Protein AF-A0A9C9FZ61-F1 (afdb_monomer)

Mean predicted aligned error: 8.4 Å

Sequence (255 aa):
MTNNTAVRQPLNLPLITAILVSSGLLWRVWLISGAKQSLLLIIALLLGLTLYSAAFSFAGAYRAILVKRQTQGVQAQLLMLAIASILFAPLLAKGELFGLTLYGATAPVALMLVVGAFLFGIGMQLGDGCASGTLYTVGGGNRRMLVTLSGFMAGSVIGTLHLPFWWRQPSWGTITLTQLTGSWQSALALQLLFLLLLSALLYRISRHSDEAPDTSNFRLLGGPWPLWFGALMLALLNLATLLTAGHPWTIAWGY

Solvent-accessible surface area (backbone atoms only — not comparable to full-atom values): 14232 Å² total; per-residue (Å²): 141,82,81,85,76,76,79,72,73,73,79,55,64,70,57,54,52,50,51,53,52,51,50,52,48,42,55,52,37,37,76,77,63,33,68,69,54,28,51,51,50,52,48,49,50,53,49,45,50,40,38,48,36,25,63,61,37,65,43,59,19,57,50,32,33,76,77,66,30,34,40,67,51,46,48,24,49,48,48,20,50,46,54,35,47,67,62,42,51,66,52,50,72,60,38,55,56,97,91,38,60,43,47,77,93,76,58,58,51,29,56,44,42,57,55,47,52,51,53,49,51,54,47,24,66,77,48,76,26,31,75,69,34,31,53,37,42,38,73,70,65,40,69,75,37,49,55,43,48,50,51,51,52,53,49,52,52,52,50,60,70,47,38,75,64,47,72,71,46,68,64,75,45,69,82,52,57,42,75,76,60,73,34,64,67,55,27,50,51,53,51,48,50,50,50,51,52,51,46,52,52,44,58,71,65,34,52,84,62,91,77,65,80,83,63,90,66,72,38,98,90,66,42,75,41,56,50,63,55,30,19,50,50,51,27,53,47,32,48,52,33,26,77,70,72,25,35,60,72,78,92,74,82,78,102

Radius of gyration: 20.95 Å; Cα contacts (8 Å, |Δi|>4): 251; chains: 1; bounding box: 83×48×40 Å

Structure (mmCIF, N/CA/C/O backbone):
data_AF-A0A9C9FZ61-F1
#
_entry.id   AF-A0A9C9FZ61-F1
#
loop_
_atom_site.group_PDB
_atom_site.id
_atom_site.type_symbol
_atom_site.label_atom_id
_atom_site.label_alt_id
_atom_site.label_comp_id
_atom_site.label_asym_id
_atom_site.label_entity_id
_atom_site.label_seq_id
_atom_site.pdbx_PDB_ins_code
_atom_site.Cartn_x
_atom_site.Cartn_y
_atom_site.Cartn_z
_atom_site.occupancy
_atom_site.B_iso_or_equiv
_atom_site.auth_seq_id
_atom_site.auth_comp_id
_atom_site.auth_asym_id
_atom_site.auth_atom_id
_atom_site.pdbx_PDB_model_num
ATOM 1 N N . MET A 1 1 ? 55.300 -8.338 -2.476 1.00 43.56 1 MET A N 1
ATOM 2 C CA . MET A 1 1 ? 54.547 -7.248 -3.132 1.00 43.56 1 MET A CA 1
ATOM 3 C C . MET A 1 1 ? 53.866 -7.817 -4.367 1.00 43.56 1 MET A C 1
ATOM 5 O O . MET A 1 1 ? 54.522 -7.937 -5.388 1.00 43.56 1 MET A O 1
ATOM 9 N N . THR A 1 2 ? 52.595 -8.211 -4.279 1.00 38.09 2 THR A N 1
ATOM 10 C CA . THR A 1 2 ? 51.800 -8.621 -5.452 1.00 38.09 2 THR A CA 1
ATOM 11 C C . THR A 1 2 ? 50.329 -8.256 -5.237 1.00 38.09 2 THR A C 1
ATOM 13 O O . THR A 1 2 ? 49.586 -8.929 -4.536 1.00 38.09 2 THR A O 1
ATOM 16 N N . ASN A 1 3 ? 49.983 -7.103 -5.811 1.00 34.56 3 ASN A N 1
ATOM 17 C CA . ASN A 1 3 ? 48.683 -6.619 -6.276 1.00 34.56 3 ASN A CA 1
ATOM 18 C C . ASN A 1 3 ? 47.400 -7.206 -5.671 1.00 34.56 3 ASN A C 1
ATOM 20 O O . ASN A 1 3 ? 46.808 -8.157 -6.176 1.00 34.56 3 ASN A O 1
ATOM 24 N N . ASN A 1 4 ? 46.886 -6.458 -4.697 1.00 40.62 4 ASN A N 1
ATOM 25 C CA . ASN A 1 4 ? 45.484 -6.428 -4.316 1.00 40.62 4 ASN A CA 1
ATOM 26 C C . ASN A 1 4 ? 44.684 -5.755 -5.454 1.00 40.62 4 ASN A C 1
ATOM 28 O O . ASN A 1 4 ? 44.528 -4.532 -5.489 1.00 40.62 4 ASN A O 1
ATOM 32 N N . THR A 1 5 ? 44.242 -6.528 -6.448 1.00 40.78 5 THR A N 1
ATOM 33 C CA . THR A 1 5 ? 43.311 -6.032 -7.470 1.00 40.78 5 THR A CA 1
ATOM 34 C C . THR A 1 5 ? 41.927 -5.943 -6.843 1.00 40.78 5 THR A C 1
ATOM 36 O O . THR A 1 5 ? 41.145 -6.888 -6.840 1.00 40.78 5 THR A O 1
ATOM 39 N N . ALA A 1 6 ? 41.628 -4.777 -6.270 1.00 39.94 6 ALA A N 1
ATOM 40 C CA . ALA A 1 6 ? 40.267 -4.401 -5.938 1.00 39.94 6 ALA A CA 1
ATOM 41 C C . ALA A 1 6 ? 39.431 -4.496 -7.221 1.00 39.94 6 ALA A C 1
ATOM 43 O O . ALA A 1 6 ? 39.540 -3.645 -8.108 1.00 39.94 6 ALA A O 1
ATOM 44 N N . VAL A 1 7 ? 38.623 -5.552 -7.329 1.00 44.22 7 VAL A N 1
ATOM 45 C CA . VAL A 1 7 ? 37.542 -5.657 -8.307 1.00 44.22 7 VAL A CA 1
ATOM 46 C C . VAL A 1 7 ? 36.632 -4.464 -8.043 1.00 44.22 7 VAL A C 1
ATOM 48 O O . VAL A 1 7 ? 35.796 -4.483 -7.140 1.00 44.22 7 VAL A O 1
ATOM 51 N N . ARG A 1 8 ? 36.845 -3.372 -8.784 1.00 41.16 8 ARG A N 1
ATOM 52 C CA . ARG A 1 8 ? 35.917 -2.248 -8.822 1.00 41.16 8 ARG A CA 1
ATOM 53 C C . ARG A 1 8 ? 34.625 -2.811 -9.395 1.00 41.16 8 ARG A C 1
ATOM 55 O O . ARG A 1 8 ? 34.531 -3.025 -10.600 1.00 41.16 8 ARG A O 1
ATOM 62 N N . GLN A 1 9 ? 33.662 -3.105 -8.523 1.00 52.16 9 GLN A N 1
ATOM 63 C CA . GLN A 1 9 ? 32.286 -3.354 -8.934 1.00 52.16 9 GLN A CA 1
ATOM 64 C C . GLN A 1 9 ? 31.892 -2.193 -9.856 1.00 52.16 9 GLN A C 1
ATOM 66 O O . GLN A 1 9 ? 32.035 -1.038 -9.435 1.00 52.16 9 GLN A O 1
ATOM 71 N N . PRO A 1 10 ? 31.504 -2.442 -11.120 1.00 49.09 10 PRO A N 1
ATOM 72 C CA . PRO A 1 10 ? 31.148 -1.356 -12.010 1.00 49.09 10 PRO A CA 1
ATOM 73 C C . PRO A 1 10 ? 29.959 -0.647 -11.375 1.00 49.09 10 PRO A C 1
ATOM 75 O O . PRO A 1 10 ? 28.940 -1.268 -11.084 1.00 49.09 10 PRO A O 1
ATOM 78 N N . LEU A 1 11 ? 30.126 0.644 -11.106 1.00 56.78 11 LEU A N 1
ATOM 79 C CA . LEU A 1 11 ? 29.068 1.522 -10.634 1.00 56.78 11 LEU A CA 1
ATOM 80 C C . LEU A 1 11 ? 27.829 1.280 -11.514 1.00 56.78 11 LEU A C 1
ATOM 82 O O . LEU A 1 11 ? 27.886 1.493 -12.724 1.00 56.78 11 LEU A O 1
ATOM 86 N N . ASN A 1 12 ? 26.767 0.732 -10.916 1.00 70.94 12 ASN A N 1
ATOM 87 C CA . ASN A 1 12 ? 25.658 0.085 -11.617 1.00 70.94 12 ASN A CA 1
ATOM 88 C C . ASN A 1 12 ? 25.026 1.015 -12.668 1.00 70.94 12 ASN A C 1
ATOM 90 O O . ASN A 1 12 ? 24.181 1.843 -12.336 1.00 70.94 12 ASN A O 1
ATOM 94 N N . LEU A 1 13 ? 25.385 0.834 -13.943 1.00 75.44 13 LEU A N 1
ATOM 95 C CA . LEU A 1 13 ? 24.795 1.516 -15.101 1.00 75.44 13 LEU A CA 1
ATOM 96 C C . LEU A 1 13 ? 23.253 1.657 -15.025 1.00 75.44 13 LEU A C 1
ATOM 98 O O . LEU A 1 13 ? 22.769 2.768 -15.238 1.00 75.44 13 LEU A O 1
ATOM 102 N N . PRO A 1 14 ? 22.469 0.618 -14.643 1.00 75.62 14 PRO A N 1
ATOM 103 C CA . PRO A 1 14 ? 21.014 0.755 -14.510 1.00 75.62 14 PRO A CA 1
ATOM 104 C C . PRO A 1 14 ? 20.574 1.721 -13.396 1.00 75.62 14 PRO A C 1
ATOM 106 O O . PRO A 1 14 ? 19.555 2.399 -13.530 1.00 75.62 14 PRO A O 1
ATOM 109 N N . LEU A 1 15 ? 21.339 1.823 -12.304 1.00 78.50 15 LEU A N 1
ATOM 110 C CA . LEU A 1 15 ? 21.056 2.752 -11.208 1.00 78.50 15 LEU A CA 1
ATOM 111 C C . LEU A 1 15 ? 21.294 4.198 -11.652 1.00 78.50 15 LEU A C 1
ATOM 113 O O . LEU A 1 15 ? 20.478 5.072 -11.374 1.00 78.50 15 LEU A O 1
ATOM 117 N N . ILE A 1 16 ? 22.375 4.440 -12.399 1.00 80.62 16 ILE A N 1
ATOM 118 C CA . ILE A 1 16 ? 22.691 5.763 -12.951 1.00 80.62 16 ILE A CA 1
ATOM 119 C C . ILE A 1 16 ? 21.598 6.197 -13.934 1.00 80.62 16 ILE A C 1
ATOM 121 O O . ILE A 1 16 ? 21.111 7.324 -13.849 1.00 80.62 16 ILE A O 1
ATOM 125 N N . THR A 1 17 ? 21.153 5.298 -14.820 1.00 82.12 17 THR A N 1
ATOM 126 C CA . THR A 1 17 ? 20.046 5.601 -15.739 1.00 82.12 17 THR A CA 1
ATOM 127 C C . THR A 1 17 ? 18.741 5.867 -14.997 1.00 82.12 17 THR A C 1
ATOM 129 O O . THR A 1 17 ? 18.032 6.804 -15.350 1.00 82.12 17 THR A O 1
ATOM 132 N N . ALA A 1 18 ? 18.435 5.109 -13.940 1.00 82.81 18 ALA A N 1
ATOM 133 C CA . ALA A 1 18 ? 17.234 5.333 -13.139 1.00 82.81 18 ALA A CA 1
ATOM 134 C C . ALA A 1 18 ? 17.266 6.695 -12.430 1.00 82.81 18 ALA A C 1
ATOM 136 O O . ALA A 1 18 ? 16.261 7.406 -12.431 1.00 82.81 18 ALA A O 1
ATOM 137 N N . ILE A 1 19 ? 18.419 7.089 -11.877 1.00 85.62 19 ILE A N 1
ATOM 138 C CA . ILE A 1 19 ? 18.605 8.395 -11.231 1.00 85.62 19 ILE A CA 1
ATOM 139 C C . ILE A 1 19 ? 18.461 9.530 -12.251 1.00 85.62 19 ILE A C 1
ATOM 141 O O . ILE A 1 19 ? 17.744 10.487 -11.976 1.00 85.62 19 ILE A O 1
ATOM 145 N N . LEU A 1 20 ? 19.082 9.414 -13.431 1.00 88.06 20 LEU A N 1
ATOM 146 C CA . LEU A 1 20 ? 18.990 10.419 -14.499 1.00 88.06 20 LEU A CA 1
ATOM 147 C C . LEU A 1 20 ? 17.565 10.578 -15.041 1.00 88.06 20 LEU A C 1
ATOM 149 O O . LEU A 1 20 ? 17.098 11.697 -15.244 1.00 88.06 20 LEU A O 1
ATOM 153 N N . VAL A 1 21 ? 16.855 9.471 -15.262 1.00 88.69 21 VAL A N 1
ATOM 154 C CA . VAL A 1 21 ? 15.457 9.514 -15.712 1.00 88.69 21 VAL A CA 1
ATOM 155 C C . VAL A 1 21 ? 14.570 10.116 -14.623 1.00 88.69 21 VAL A C 1
ATOM 157 O O . VAL A 1 21 ? 13.758 10.992 -14.914 1.00 88.69 21 VAL A O 1
ATOM 160 N N . SER A 1 22 ? 14.756 9.710 -13.364 1.00 86.38 22 SER A N 1
ATOM 161 C CA . SER A 1 22 ? 13.979 10.235 -12.236 1.00 86.38 22 SER A CA 1
ATOM 162 C C . SER A 1 22 ? 14.220 11.731 -12.027 1.00 86.38 22 SER A C 1
ATOM 164 O O . SER A 1 22 ? 13.264 12.478 -11.836 1.00 86.38 22 SER A O 1
ATOM 166 N N . SER A 1 23 ? 15.470 12.196 -12.113 1.00 88.25 23 SER A N 1
ATOM 167 C CA . SER A 1 23 ? 15.801 13.618 -11.976 1.00 88.25 23 SER A CA 1
ATOM 168 C C . SER A 1 23 ? 15.275 14.449 -13.148 1.00 88.25 23 SER A C 1
ATOM 170 O O . SER A 1 23 ? 14.726 15.529 -12.927 1.00 88.25 23 SER A O 1
ATOM 172 N N . GLY A 1 24 ? 15.348 13.930 -14.378 1.00 89.00 24 GLY A N 1
ATOM 173 C CA . GLY A 1 24 ? 14.765 14.570 -15.558 1.00 89.00 24 GLY A CA 1
ATOM 174 C C . GLY A 1 24 ? 13.238 14.688 -15.480 1.00 89.00 24 GLY A C 1
ATOM 175 O O . GLY A 1 24 ? 12.679 15.736 -15.813 1.00 89.00 24 GLY A O 1
ATOM 176 N N . LEU A 1 25 ? 12.558 13.646 -14.990 1.00 89.19 25 LEU A N 1
ATOM 177 C CA . LEU A 1 25 ? 11.112 13.667 -14.751 1.00 89.19 25 LEU A CA 1
ATOM 178 C C . LEU A 1 25 ? 10.736 14.656 -13.646 1.00 89.19 25 LEU A C 1
ATOM 180 O O . LEU A 1 25 ? 9.811 15.442 -13.835 1.00 89.19 25 LEU A O 1
ATOM 184 N N . LEU A 1 26 ? 11.472 14.669 -12.531 1.00 89.62 26 LEU A N 1
ATOM 185 C CA . LEU A 1 26 ? 11.255 15.627 -11.442 1.00 89.62 26 LEU A CA 1
ATOM 186 C C . LEU A 1 26 ? 11.402 17.068 -11.923 1.00 89.62 26 LEU A C 1
ATOM 188 O O . LEU A 1 26 ? 10.542 17.897 -11.638 1.00 89.62 26 LEU A O 1
ATOM 192 N N . TRP A 1 27 ? 12.441 17.349 -12.709 1.00 89.00 27 TRP A N 1
ATOM 193 C CA . TRP A 1 27 ? 12.646 18.664 -13.309 1.00 89.00 27 TRP A CA 1
ATOM 194 C C . TRP A 1 27 ? 11.469 19.076 -14.203 1.00 89.00 27 TRP A C 1
ATOM 196 O O . TRP A 1 27 ? 10.947 20.184 -14.083 1.00 89.00 27 TRP A O 1
ATOM 206 N N . ARG A 1 28 ? 10.996 18.171 -15.070 1.00 90.62 28 ARG A N 1
ATOM 207 C CA . ARG A 1 28 ? 9.847 18.427 -15.954 1.00 90.62 28 ARG A CA 1
ATOM 208 C C . ARG A 1 28 ? 8.551 18.664 -15.180 1.00 90.62 28 ARG A C 1
ATOM 210 O O . ARG A 1 28 ? 7.844 19.622 -15.481 1.00 90.62 28 ARG A O 1
ATOM 217 N N . VAL A 1 29 ? 8.243 17.822 -14.195 1.00 88.38 29 VAL A N 1
ATOM 218 C CA . VAL A 1 29 ? 7.025 17.949 -13.376 1.00 88.38 29 VAL A CA 1
ATOM 219 C C . VAL A 1 29 ? 7.051 19.237 -12.560 1.00 88.38 29 VAL A C 1
ATOM 221 O O . VAL A 1 29 ? 6.029 19.913 -12.458 1.00 88.38 29 VAL A O 1
ATOM 224 N N . TRP A 1 30 ? 8.215 19.622 -12.041 1.00 88.38 30 TRP A N 1
ATOM 225 C CA . TRP A 1 30 ? 8.363 20.865 -11.294 1.00 88.38 30 TRP A CA 1
ATOM 226 C C . TRP A 1 30 ? 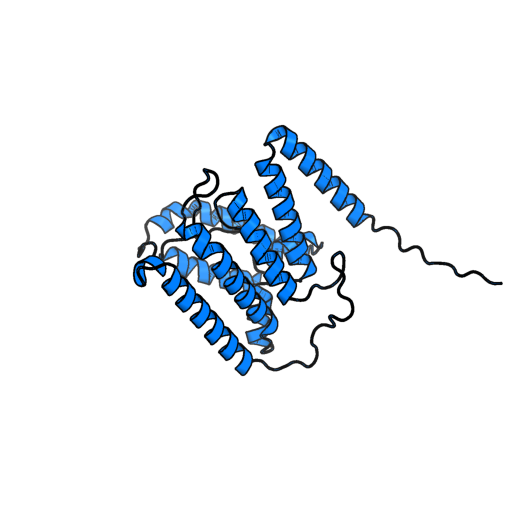8.045 22.093 -12.147 1.00 88.38 30 TRP A C 1
ATOM 228 O O . TRP A 1 30 ? 7.291 22.959 -11.705 1.00 88.38 30 TRP A O 1
ATOM 238 N N . LEU A 1 31 ? 8.534 22.121 -13.390 1.00 89.25 31 LEU A N 1
ATOM 239 C CA . LEU A 1 31 ? 8.276 23.217 -14.326 1.00 89.25 31 LEU A CA 1
ATOM 240 C C . LEU A 1 31 ? 6.811 23.307 -14.777 1.00 89.25 31 LEU A C 1
ATOM 242 O O . LEU A 1 31 ? 6.307 24.408 -14.972 1.00 89.25 31 LEU A O 1
ATOM 246 N N . ILE A 1 32 ? 6.138 22.170 -14.981 1.00 88.94 32 ILE A N 1
ATOM 247 C CA . ILE A 1 32 ? 4.795 22.141 -15.588 1.00 88.94 32 ILE A CA 1
ATOM 248 C C . ILE A 1 32 ? 3.693 22.214 -14.528 1.00 88.94 32 ILE A C 1
ATOM 250 O O . ILE A 1 32 ? 2.652 22.827 -14.751 1.00 88.94 32 ILE A O 1
ATOM 254 N N . SER A 1 33 ? 3.891 21.560 -13.387 1.00 85.88 33 SER A N 1
ATOM 255 C CA . SER A 1 33 ? 2.800 21.238 -12.466 1.00 85.88 33 SER A CA 1
ATOM 256 C C . SER A 1 33 ? 3.070 21.604 -11.006 1.00 85.88 33 SER A C 1
ATOM 258 O O . SER A 1 33 ? 2.226 21.379 -10.132 1.00 85.88 33 SER A O 1
ATOM 260 N N . GLY A 1 34 ? 4.233 22.200 -10.737 1.00 89.81 34 GLY A N 1
ATOM 261 C CA . GLY A 1 34 ? 4.585 22.800 -9.458 1.00 89.81 34 GLY A CA 1
ATOM 262 C C . GLY A 1 34 ? 5.098 21.827 -8.391 1.00 89.81 34 GLY A C 1
ATOM 263 O O . GLY A 1 34 ? 5.296 20.623 -8.597 1.00 89.81 34 GLY A O 1
ATOM 264 N N . ALA A 1 35 ? 5.332 22.379 -7.197 1.00 87.75 35 ALA A N 1
ATOM 265 C CA . ALA A 1 35 ? 5.996 21.684 -6.093 1.00 87.75 35 ALA A CA 1
ATOM 266 C C . ALA A 1 35 ? 5.197 20.484 -5.554 1.00 87.75 35 ALA A C 1
ATOM 268 O O . ALA A 1 35 ? 5.784 19.447 -5.247 1.00 87.75 35 ALA A O 1
ATOM 269 N N . LYS A 1 36 ? 3.860 20.588 -5.493 1.00 87.06 36 LYS A N 1
ATOM 270 C CA . LYS A 1 36 ? 2.981 19.528 -4.965 1.00 87.06 36 LYS A CA 1
ATOM 271 C C . LYS A 1 36 ? 3.115 18.226 -5.759 1.00 87.06 36 LYS A C 1
ATOM 273 O O . LYS A 1 36 ? 3.318 17.166 -5.176 1.00 87.06 36 LYS A O 1
ATOM 278 N N . GLN A 1 37 ? 3.040 18.300 -7.088 1.00 88.12 37 GLN A N 1
ATOM 279 C CA . GLN A 1 37 ? 3.133 17.112 -7.942 1.00 88.12 37 GLN A CA 1
ATOM 280 C C . GLN A 1 37 ? 4.550 16.535 -7.986 1.00 88.12 37 GLN A C 1
ATOM 282 O O . GLN A 1 37 ? 4.719 15.319 -8.032 1.00 88.12 37 GLN A O 1
ATOM 287 N N . SER A 1 38 ? 5.565 17.394 -7.883 1.00 89.56 38 SER A N 1
ATOM 288 C CA . SER A 1 38 ? 6.962 16.962 -7.772 1.00 89.56 38 SER A CA 1
ATOM 289 C C . SER A 1 38 ? 7.197 16.160 -6.492 1.00 89.56 38 SER A C 1
ATOM 291 O O . SER A 1 38 ? 7.822 15.103 -6.524 1.00 89.56 38 SER A O 1
ATOM 293 N N . LEU A 1 39 ? 6.636 16.618 -5.368 1.00 91.19 39 LEU A N 1
ATOM 294 C CA . LEU A 1 39 ? 6.715 15.906 -4.095 1.00 91.19 39 LEU A CA 1
ATOM 295 C C . LEU A 1 39 ? 5.985 14.557 -4.151 1.00 91.19 39 LEU A C 1
ATOM 297 O O . LEU A 1 39 ? 6.521 13.557 -3.681 1.00 91.19 39 LEU A O 1
ATOM 301 N N . LEU A 1 40 ? 4.809 14.502 -4.784 1.00 90.94 40 LEU A N 1
ATOM 302 C CA . LEU A 1 40 ? 4.089 13.244 -5.006 1.00 90.94 40 LEU A CA 1
ATOM 303 C C . LEU A 1 40 ? 4.886 12.262 -5.872 1.00 90.94 40 LEU A C 1
ATOM 305 O O . LEU A 1 40 ? 4.876 11.066 -5.587 1.00 90.94 40 LEU A O 1
ATOM 309 N N . LEU A 1 41 ? 5.620 12.747 -6.878 1.00 91.19 41 LEU A N 1
ATOM 310 C CA . LEU A 1 41 ? 6.508 11.906 -7.679 1.00 91.19 41 LEU A CA 1
ATOM 311 C C . LEU A 1 41 ? 7.642 11.316 -6.825 1.00 91.19 41 LEU A C 1
ATOM 313 O O . LEU A 1 41 ? 7.922 10.124 -6.929 1.00 91.19 41 LEU A O 1
ATOM 317 N N . ILE A 1 42 ? 8.251 12.112 -5.938 1.00 92.69 42 ILE A N 1
ATOM 318 C CA . ILE A 1 42 ? 9.268 11.618 -4.993 1.00 92.69 42 ILE A CA 1
ATOM 319 C C . ILE A 1 42 ? 8.670 10.538 -4.084 1.00 92.69 42 ILE A C 1
ATOM 321 O O . ILE A 1 42 ? 9.257 9.467 -3.936 1.00 92.69 42 ILE A O 1
ATOM 325 N N . ILE A 1 43 ? 7.489 10.786 -3.512 1.00 93.31 43 ILE A N 1
ATOM 326 C CA . ILE A 1 43 ? 6.804 9.817 -2.646 1.00 93.31 43 ILE A CA 1
ATOM 327 C C . ILE A 1 43 ? 6.495 8.525 -3.417 1.00 93.31 43 ILE A C 1
ATOM 329 O O . ILE A 1 43 ? 6.737 7.436 -2.899 1.00 93.31 43 ILE A O 1
ATOM 333 N N . ALA A 1 44 ? 6.035 8.621 -4.666 1.00 91.19 44 ALA A N 1
ATOM 334 C CA . ALA A 1 44 ? 5.762 7.465 -5.516 1.00 91.19 44 ALA A CA 1
ATOM 335 C C . ALA A 1 44 ? 7.029 6.645 -5.821 1.00 91.19 44 ALA A C 1
ATOM 337 O O . ALA A 1 44 ? 6.991 5.414 -5.760 1.00 91.19 44 ALA A O 1
ATOM 338 N N . LEU A 1 45 ? 8.161 7.306 -6.090 1.00 91.19 45 LEU A N 1
ATOM 339 C CA . LEU A 1 45 ? 9.450 6.634 -6.285 1.00 91.19 45 LEU A CA 1
ATOM 340 C C . LEU A 1 45 ? 9.904 5.909 -5.014 1.00 91.19 45 LEU A C 1
ATOM 342 O O . LEU A 1 45 ? 10.340 4.760 -5.087 1.00 91.19 45 LEU A O 1
ATOM 346 N N . LEU A 1 46 ? 9.753 6.540 -3.847 1.00 92.12 46 LEU A N 1
ATOM 347 C CA . LEU A 1 46 ? 10.078 5.921 -2.560 1.00 92.12 46 LEU A CA 1
ATOM 348 C C . LEU A 1 46 ? 9.147 4.746 -2.232 1.00 92.12 46 LEU A C 1
ATOM 350 O O . LEU A 1 46 ? 9.614 3.730 -1.714 1.00 92.12 46 LEU A O 1
ATOM 354 N N . LEU A 1 47 ? 7.856 4.840 -2.565 1.00 91.00 47 LEU A N 1
ATOM 355 C CA . LEU A 1 47 ? 6.902 3.733 -2.425 1.00 91.00 47 LEU A CA 1
ATOM 356 C C . LEU A 1 47 ? 7.308 2.555 -3.312 1.00 91.00 47 LEU A C 1
ATOM 358 O O . LEU A 1 47 ? 7.376 1.424 -2.832 1.00 91.00 47 LEU A O 1
ATOM 362 N N . GLY A 1 48 ? 7.637 2.816 -4.580 1.00 89.56 48 GLY A N 1
ATOM 363 C CA . GLY A 1 48 ? 8.127 1.797 -5.509 1.00 89.56 48 GLY A CA 1
ATOM 364 C C . GLY A 1 48 ? 9.417 1.134 -5.021 1.00 89.56 48 GLY A C 1
ATOM 365 O O . GLY A 1 48 ? 9.504 -0.095 -5.001 1.00 89.56 48 GLY A O 1
ATOM 366 N N . LEU A 1 49 ? 10.384 1.929 -4.549 1.00 88.56 49 LEU A N 1
ATOM 367 C CA . LEU A 1 49 ? 11.635 1.430 -3.974 1.00 88.56 49 LEU A CA 1
ATOM 368 C C . LEU A 1 49 ? 11.384 0.568 -2.732 1.00 88.56 49 LEU A C 1
ATOM 370 O O . LEU A 1 49 ? 11.997 -0.488 -2.594 1.00 88.56 49 LEU A O 1
ATOM 374 N N . THR A 1 50 ? 10.475 0.990 -1.853 1.00 90.00 50 THR A N 1
ATOM 375 C CA . THR A 1 50 ? 10.101 0.242 -0.644 1.00 90.00 50 THR A CA 1
ATOM 376 C C . THR A 1 50 ? 9.465 -1.100 -1.001 1.00 90.00 50 THR A C 1
ATOM 378 O O . THR A 1 50 ? 9.883 -2.131 -0.476 1.00 90.00 50 THR A O 1
ATOM 381 N N . LEU A 1 51 ? 8.490 -1.107 -1.921 1.00 88.62 51 LEU A N 1
ATOM 382 C CA . LEU A 1 51 ? 7.826 -2.329 -2.390 1.00 88.62 51 LEU A CA 1
ATOM 383 C C . LEU A 1 51 ? 8.825 -3.308 -3.014 1.00 88.62 51 LEU A C 1
ATOM 385 O O . LEU A 1 51 ? 8.790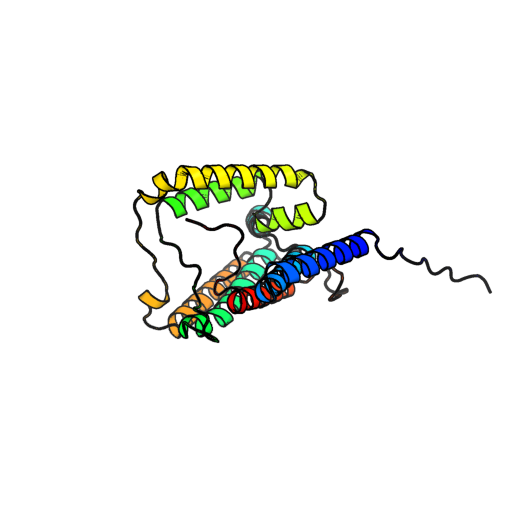 -4.499 -2.703 1.00 88.62 51 LEU A O 1
ATOM 389 N N . TYR A 1 52 ? 9.727 -2.796 -3.854 1.00 86.69 52 TYR A N 1
ATOM 390 C CA . TYR A 1 52 ? 10.757 -3.589 -4.517 1.00 86.69 52 TYR A CA 1
ATOM 391 C C . TYR A 1 52 ? 11.781 -4.148 -3.519 1.00 86.69 52 TYR A C 1
ATOM 393 O O . TYR A 1 52 ? 12.056 -5.345 -3.522 1.00 86.69 52 TYR A O 1
ATOM 401 N N . SER A 1 53 ? 12.307 -3.305 -2.625 1.00 83.69 53 SER A N 1
ATOM 402 C CA . SER A 1 53 ? 13.380 -3.679 -1.691 1.00 83.69 53 SER A CA 1
ATOM 403 C C . SER A 1 53 ? 12.898 -4.630 -0.597 1.00 83.69 53 SER A C 1
ATOM 405 O O . SER A 1 53 ? 13.641 -5.517 -0.185 1.00 83.69 53 SER A O 1
ATOM 407 N N . ALA A 1 54 ? 11.651 -4.480 -0.143 1.00 83.62 54 ALA A N 1
ATOM 408 C CA . ALA A 1 54 ? 11.031 -5.397 0.813 1.00 83.62 54 ALA A CA 1
ATOM 409 C C . ALA A 1 54 ? 10.374 -6.618 0.146 1.00 83.62 54 ALA A C 1
ATOM 411 O O . ALA A 1 54 ? 9.829 -7.462 0.855 1.00 83.62 54 ALA A O 1
ATOM 412 N N . ALA A 1 55 ? 10.373 -6.696 -1.195 1.00 82.25 55 ALA A N 1
ATOM 413 C CA . ALA A 1 55 ? 9.630 -7.691 -1.974 1.00 82.25 55 ALA A CA 1
ATOM 414 C C . ALA A 1 55 ? 8.182 -7.870 -1.465 1.00 82.25 55 ALA A C 1
ATOM 416 O O . ALA A 1 55 ? 7.671 -8.986 -1.319 1.00 82.25 55 ALA A O 1
ATOM 417 N N . PHE A 1 56 ? 7.531 -6.750 -1.136 1.00 83.75 56 PHE A N 1
ATOM 418 C CA . PHE A 1 56 ? 6.281 -6.738 -0.384 1.00 83.75 56 PHE A CA 1
ATOM 419 C C . PHE A 1 56 ? 5.097 -7.086 -1.299 1.00 83.75 56 PHE A C 1
ATOM 421 O O . PHE A 1 56 ? 4.490 -6.219 -1.930 1.00 83.75 56 PHE A O 1
ATOM 428 N N . SER A 1 57 ? 4.768 -8.377 -1.386 1.00 84.19 57 SER A N 1
ATOM 429 C CA . SER A 1 57 ? 3.688 -8.890 -2.237 1.00 84.19 57 SER A CA 1
ATOM 430 C C . SER A 1 57 ? 2.412 -9.166 -1.447 1.00 84.19 57 SER A C 1
ATOM 432 O O . SER A 1 57 ? 2.411 -9.976 -0.517 1.00 84.19 57 SER A O 1
ATOM 434 N N . PHE A 1 58 ? 1.295 -8.555 -1.864 1.00 85.69 58 PHE A N 1
ATOM 435 C CA . PHE A 1 58 ? -0.007 -8.848 -1.263 1.00 85.69 58 PHE A CA 1
ATOM 436 C C . PHE A 1 58 ? -0.484 -10.261 -1.602 1.00 85.69 58 PHE A C 1
ATOM 438 O O . PHE A 1 58 ? -0.668 -11.071 -0.697 1.00 85.69 58 PHE A O 1
ATOM 445 N N . ALA A 1 59 ? -0.589 -10.594 -2.892 1.00 87.44 59 ALA A N 1
ATOM 446 C CA . ALA A 1 59 ? -1.024 -11.917 -3.355 1.00 87.44 59 ALA A CA 1
ATOM 447 C C . ALA A 1 59 ? -0.099 -13.052 -2.872 1.00 87.44 59 ALA A C 1
ATOM 449 O O . ALA A 1 59 ? -0.568 -14.086 -2.392 1.00 87.44 59 ALA A O 1
ATOM 450 N N . GLY A 1 60 ? 1.221 -12.833 -2.931 1.00 86.75 60 GLY A N 1
ATOM 451 C CA . GLY A 1 60 ? 2.214 -13.824 -2.518 1.00 86.75 60 GLY A CA 1
ATOM 452 C C . GLY A 1 60 ? 2.094 -14.209 -1.043 1.00 86.75 60 GLY A C 1
ATOM 453 O O . GLY A 1 60 ? 2.206 -15.387 -0.711 1.00 86.75 60 GLY A O 1
ATOM 454 N N . ALA A 1 61 ? 1.793 -13.248 -0.164 1.00 88.56 61 ALA A N 1
ATOM 455 C CA . ALA A 1 61 ? 1.622 -13.507 1.262 1.00 88.56 61 ALA A CA 1
ATOM 456 C C . ALA A 1 61 ? 0.428 -14.430 1.560 1.00 88.56 61 ALA A C 1
ATOM 458 O O . ALA A 1 61 ? 0.567 -15.384 2.326 1.00 88.56 61 ALA A O 1
ATOM 459 N N . TYR A 1 62 ? -0.725 -14.201 0.922 1.00 89.38 62 TYR A N 1
ATOM 460 C CA . TYR A 1 62 ? -1.897 -15.071 1.089 1.00 89.38 62 TYR A CA 1
ATOM 461 C C . TYR A 1 62 ? -1.651 -16.467 0.507 1.00 89.38 62 TYR A C 1
ATOM 463 O O . TYR A 1 62 ? -1.956 -17.471 1.154 1.00 89.38 62 TYR A O 1
ATOM 471 N N . ARG A 1 63 ? -1.020 -16.555 -0.672 1.00 89.06 63 ARG A N 1
ATOM 472 C CA . ARG A 1 63 ? -0.614 -17.839 -1.265 1.00 89.06 63 ARG A CA 1
ATOM 473 C C . ARG A 1 63 ? 0.366 -18.602 -0.363 1.00 89.06 63 ARG A C 1
ATOM 475 O O . ARG A 1 63 ? 0.240 -19.819 -0.235 1.00 89.06 63 ARG A O 1
ATOM 482 N N . ALA A 1 64 ? 1.307 -17.918 0.290 1.00 88.50 64 ALA A N 1
ATOM 483 C CA . ALA A 1 64 ? 2.264 -18.531 1.213 1.00 88.50 64 ALA A CA 1
ATOM 484 C C . ALA A 1 64 ? 1.586 -19.124 2.460 1.00 88.50 64 ALA A C 1
ATOM 486 O O . ALA A 1 64 ? 1.963 -20.216 2.893 1.00 88.50 64 ALA A O 1
ATOM 487 N N . ILE A 1 65 ? 0.540 -18.479 2.989 1.00 90.00 65 ILE A N 1
ATOM 488 C CA . ILE A 1 65 ? -0.283 -19.064 4.058 1.00 90.00 65 ILE A CA 1
ATOM 489 C C . ILE A 1 65 ? -0.995 -20.323 3.566 1.00 90.00 65 ILE A C 1
ATOM 491 O O . ILE A 1 65 ? -0.916 -21.360 4.220 1.00 90.00 65 ILE A O 1
ATOM 495 N N . LEU A 1 66 ? -1.669 -20.251 2.416 1.00 89.06 66 LEU A N 1
ATOM 496 C CA . LEU A 1 66 ? -2.494 -21.357 1.919 1.00 89.06 66 LEU A CA 1
ATOM 497 C C . LEU A 1 66 ? -1.664 -22.592 1.545 1.00 89.06 66 LEU A C 1
ATOM 499 O O . LEU A 1 66 ? -2.051 -23.712 1.865 1.00 89.06 66 LEU A O 1
ATOM 503 N N . VAL A 1 67 ? -0.520 -22.392 0.887 1.00 89.69 67 VAL A N 1
ATOM 504 C CA . VAL A 1 67 ? 0.308 -23.489 0.360 1.00 89.69 67 VAL A CA 1
ATOM 505 C C . VAL A 1 67 ? 1.354 -23.954 1.373 1.00 89.69 67 VAL A C 1
ATOM 507 O O . VAL A 1 67 ? 1.565 -25.153 1.534 1.00 89.69 67 VAL A O 1
ATOM 510 N N . LYS A 1 68 ? 2.029 -23.017 2.052 1.00 88.50 68 LYS A N 1
ATOM 511 C CA . LYS A 1 68 ? 3.192 -23.308 2.911 1.00 88.50 68 LYS A CA 1
ATOM 512 C C . LYS A 1 68 ? 2.923 -23.107 4.406 1.00 88.50 68 LYS A C 1
ATOM 514 O O . LYS A 1 68 ? 3.798 -23.411 5.211 1.00 88.50 68 LYS A O 1
ATOM 519 N N . ARG A 1 69 ? 1.745 -22.597 4.797 1.00 87.31 69 ARG A N 1
ATOM 520 C CA . ARG A 1 69 ? 1.427 -22.161 6.176 1.00 87.31 69 ARG A CA 1
ATOM 521 C C . ARG A 1 69 ? 2.427 -21.144 6.744 1.00 87.31 69 ARG A C 1
ATOM 523 O O . ARG A 1 69 ? 2.636 -21.085 7.953 1.00 87.31 69 ARG A O 1
ATOM 530 N N . GLN A 1 70 ? 3.027 -20.334 5.869 1.00 87.88 70 GLN A N 1
ATOM 531 C CA . GLN A 1 70 ? 3.948 -19.259 6.239 1.00 87.88 70 GLN A CA 1
ATOM 532 C C . GLN A 1 70 ? 3.184 -17.942 6.369 1.00 87.88 70 GLN A C 1
ATOM 534 O O . GLN A 1 70 ? 2.648 -17.434 5.386 1.00 87.88 70 GLN A O 1
ATOM 539 N N . THR A 1 71 ? 3.150 -17.363 7.569 1.00 90.50 71 THR A N 1
ATOM 540 C CA . THR A 1 71 ? 2.320 -16.176 7.847 1.00 90.50 71 THR A CA 1
ATOM 541 C C . THR A 1 71 ? 3.088 -14.862 7.813 1.00 90.50 71 THR A C 1
ATOM 543 O O . THR A 1 71 ? 2.466 -13.810 7.902 1.00 90.50 71 THR A O 1
ATOM 546 N N . GLN A 1 72 ? 4.418 -14.889 7.675 1.00 88.44 72 GLN A N 1
ATOM 547 C CA . GLN A 1 72 ? 5.286 -13.707 7.802 1.00 88.44 72 GLN A CA 1
ATOM 548 C C . GLN A 1 72 ? 4.842 -12.530 6.911 1.00 88.44 72 GLN A C 1
ATOM 550 O O . GLN A 1 72 ? 4.767 -11.397 7.381 1.00 88.44 72 GLN A O 1
ATOM 555 N N . GLY A 1 73 ? 4.475 -12.795 5.651 1.00 89.06 73 GLY A N 1
ATOM 556 C CA . GLY A 1 73 ? 4.014 -11.752 4.727 1.00 89.06 73 GLY A CA 1
ATOM 557 C C . GLY A 1 73 ? 2.702 -11.090 5.160 1.00 89.06 73 GLY A C 1
ATOM 558 O O . GLY A 1 7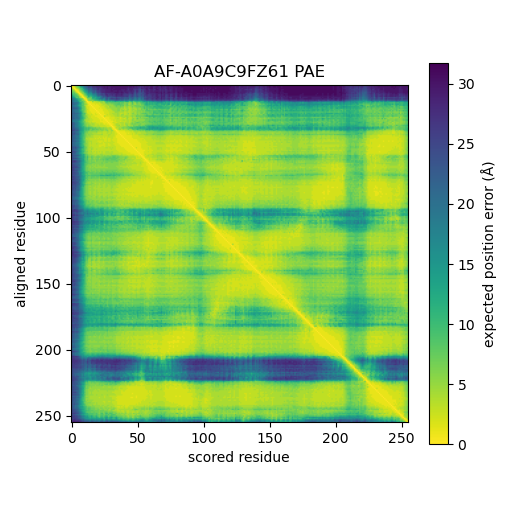3 ? 2.580 -9.869 5.115 1.00 89.06 73 GLY A O 1
ATOM 559 N N . VAL A 1 74 ? 1.729 -11.875 5.635 1.00 91.88 74 VAL A N 1
ATOM 560 C CA . VAL A 1 74 ? 0.443 -11.326 6.099 1.00 91.88 74 VAL A CA 1
ATOM 561 C C . VAL A 1 74 ? 0.610 -10.626 7.442 1.00 91.88 74 VAL A C 1
ATOM 563 O O . VAL A 1 74 ? 0.017 -9.576 7.648 1.00 91.88 74 VAL A O 1
ATOM 566 N N . GLN A 1 75 ? 1.485 -11.120 8.322 1.00 92.12 75 GLN A N 1
ATOM 567 C CA . GLN A 1 75 ? 1.834 -10.416 9.561 1.00 92.12 75 GLN A CA 1
ATOM 568 C C . GLN A 1 75 ? 2.391 -9.015 9.273 1.00 92.12 75 GLN A C 1
ATOM 570 O O . GLN A 1 75 ? 1.999 -8.045 9.919 1.00 92.12 75 GLN A O 1
ATOM 575 N N . ALA A 1 76 ? 3.243 -8.878 8.252 1.00 92.12 76 ALA A N 1
ATOM 576 C CA . ALA A 1 76 ? 3.757 -7.577 7.835 1.00 92.12 76 ALA A CA 1
ATOM 577 C C . ALA A 1 76 ? 2.656 -6.656 7.269 1.00 92.12 76 ALA A C 1
ATOM 579 O O . ALA A 1 76 ? 2.670 -5.454 7.523 1.00 92.12 76 ALA A O 1
ATOM 580 N N . GLN A 1 77 ? 1.662 -7.203 6.563 1.00 93.38 77 GLN A N 1
ATOM 581 C CA . GLN A 1 77 ? 0.488 -6.441 6.110 1.00 93.38 77 GLN A CA 1
ATOM 582 C C . GLN A 1 77 ? -0.387 -5.975 7.273 1.00 93.38 77 GLN A C 1
ATOM 584 O O . GLN A 1 77 ? -0.794 -4.815 7.295 1.00 93.38 77 GLN A O 1
ATOM 589 N N . LEU A 1 78 ? -0.641 -6.837 8.261 1.00 94.88 78 LEU A N 1
ATOM 590 C CA . LEU A 1 78 ? -1.387 -6.462 9.465 1.00 94.88 78 LEU A CA 1
ATOM 591 C C . LEU A 1 78 ? -0.655 -5.371 10.252 1.00 94.88 78 LEU A C 1
ATOM 593 O O . LEU A 1 78 ? -1.289 -4.420 10.704 1.00 94.88 78 LEU A O 1
ATOM 597 N N . LEU A 1 79 ? 0.674 -5.459 10.351 1.00 94.81 79 LEU A N 1
ATOM 598 C CA . LEU A 1 79 ? 1.502 -4.422 10.965 1.00 94.81 79 LEU A CA 1
ATOM 599 C C . LEU A 1 79 ? 1.409 -3.094 10.200 1.00 94.81 79 LEU A C 1
ATOM 601 O O . LEU A 1 79 ? 1.190 -2.053 10.816 1.00 94.81 79 LEU A O 1
ATOM 605 N N . MET A 1 80 ? 1.521 -3.123 8.867 1.00 94.56 80 MET A N 1
ATOM 606 C CA . MET A 1 80 ? 1.349 -1.936 8.021 1.00 94.56 80 MET A CA 1
ATOM 607 C C . MET A 1 80 ? -0.021 -1.284 8.259 1.00 94.56 80 MET A C 1
ATOM 609 O O . MET A 1 80 ? -0.096 -0.071 8.449 1.00 94.56 80 MET A O 1
ATOM 613 N N . LEU A 1 81 ? -1.096 -2.082 8.279 1.00 94.31 81 LEU A N 1
ATOM 614 C CA . LEU A 1 81 ? -2.461 -1.607 8.521 1.00 94.31 81 LEU A CA 1
ATOM 615 C C . LEU A 1 81 ? -2.632 -1.025 9.927 1.00 94.31 81 LEU A C 1
ATOM 617 O O . LEU A 1 81 ? -3.288 0.006 10.076 1.00 94.31 81 LEU A O 1
ATOM 621 N N . ALA A 1 82 ? -2.038 -1.644 10.947 1.00 95.94 82 ALA A N 1
ATOM 622 C CA . ALA A 1 82 ? -2.088 -1.149 12.319 1.00 95.94 82 ALA A CA 1
ATOM 623 C C . ALA A 1 82 ? -1.394 0.216 12.442 1.00 95.94 82 ALA A C 1
ATOM 625 O O . ALA A 1 82 ? -1.992 1.164 12.951 1.00 95.94 82 ALA A O 1
ATOM 626 N N . ILE A 1 83 ? -0.175 0.344 11.907 1.00 96.06 83 ILE A N 1
ATOM 627 C CA . ILE A 1 83 ? 0.578 1.607 11.914 1.00 96.06 83 ILE A CA 1
ATOM 628 C C . ILE A 1 83 ? -0.186 2.681 11.132 1.00 96.06 83 ILE A C 1
ATOM 630 O O . ILE A 1 83 ? -0.387 3.782 11.641 1.00 96.06 83 ILE A O 1
ATOM 634 N N . ALA A 1 84 ? -0.672 2.360 9.930 1.00 93.88 84 ALA A N 1
ATOM 635 C CA . ALA A 1 84 ? -1.459 3.294 9.130 1.00 93.88 84 ALA A CA 1
ATOM 636 C C . ALA A 1 84 ? -2.736 3.744 9.862 1.00 93.88 84 ALA A C 1
ATOM 638 O O . ALA A 1 84 ? -3.052 4.929 9.850 1.00 93.88 84 ALA A O 1
ATOM 639 N N . SER A 1 85 ? -3.428 2.835 10.558 1.00 92.75 85 SER A N 1
ATOM 640 C CA . SER A 1 85 ? -4.636 3.161 11.331 1.00 92.75 85 SER A CA 1
ATOM 641 C C . SER A 1 85 ? -4.336 4.126 12.481 1.00 92.75 85 SER A C 1
ATOM 643 O O . SER A 1 85 ? -5.059 5.107 12.652 1.00 92.75 85 SER A O 1
ATOM 645 N N . ILE A 1 86 ? -3.250 3.892 13.230 1.00 95.12 86 ILE A N 1
ATOM 646 C CA . ILE A 1 86 ? -2.812 4.769 14.332 1.00 95.12 86 ILE A CA 1
ATOM 647 C C . ILE A 1 86 ? -2.475 6.169 13.816 1.00 95.12 86 ILE A C 1
ATOM 649 O O . ILE A 1 86 ? -2.820 7.159 14.457 1.00 95.12 86 ILE A O 1
ATOM 653 N N . LEU A 1 87 ? -1.819 6.257 12.657 1.00 92.94 87 LEU A N 1
ATOM 654 C CA . LEU A 1 87 ? -1.436 7.534 12.061 1.00 92.94 87 LEU A CA 1
ATOM 655 C C . LEU A 1 87 ? -2.644 8.274 11.471 1.00 92.94 87 LEU A C 1
ATOM 657 O O . LEU A 1 87 ? -2.778 9.479 11.669 1.00 92.94 87 LEU A O 1
ATOM 661 N N . PHE A 1 88 ? -3.533 7.577 10.760 1.00 90.94 88 PHE A N 1
ATOM 662 C CA . PHE A 1 88 ? -4.614 8.207 9.996 1.00 90.94 88 PHE A CA 1
ATOM 663 C C . PHE A 1 88 ? -5.809 8.591 10.859 1.00 90.94 88 PHE A C 1
ATOM 665 O O . PHE A 1 88 ? -6.383 9.652 10.633 1.00 90.94 88 PHE A O 1
ATOM 672 N N . ALA A 1 89 ? -6.184 7.774 11.847 1.00 89.88 89 ALA A N 1
ATOM 673 C CA . ALA A 1 89 ? -7.360 8.027 12.679 1.00 89.88 89 ALA A CA 1
ATOM 674 C C . ALA A 1 89 ? -7.395 9.437 13.313 1.00 89.88 89 ALA A C 1
ATOM 676 O O . ALA A 1 89 ? -8.402 10.124 13.131 1.00 89.88 89 ALA A O 1
ATOM 677 N N . PRO A 1 90 ? -6.333 9.935 13.985 1.00 90.00 90 PRO A N 1
ATOM 678 C CA . PRO A 1 90 ? -6.350 11.282 14.559 1.00 90.00 90 PRO A CA 1
ATOM 679 C C . PRO A 1 90 ? -6.321 12.393 13.499 1.00 90.00 90 PRO A C 1
ATOM 681 O O . PRO A 1 90 ? -6.838 13.479 13.745 1.00 90.00 90 PRO A O 1
ATOM 684 N N . LEU A 1 91 ? -5.721 12.150 12.328 1.00 88.19 91 LEU A N 1
ATOM 685 C CA . LEU A 1 91 ? -5.660 13.129 11.236 1.00 88.19 91 LEU A CA 1
ATOM 686 C C . LEU A 1 91 ? -7.020 13.277 10.551 1.00 88.19 91 LEU A C 1
ATOM 688 O O . LEU A 1 91 ? -7.496 14.391 10.362 1.00 88.19 91 LEU A O 1
ATOM 692 N N . LEU A 1 92 ? -7.675 12.157 10.249 1.00 86.56 92 LEU A N 1
ATOM 693 C CA . LEU A 1 92 ? -9.012 12.135 9.660 1.00 86.56 92 LEU A CA 1
ATOM 694 C C . LEU A 1 92 ? -10.068 12.676 10.629 1.00 86.56 92 LEU A C 1
ATOM 696 O O . LEU A 1 92 ? -11.003 13.336 10.192 1.00 86.56 92 LEU A O 1
ATOM 700 N N . ALA A 1 93 ? -9.900 12.468 11.939 1.00 85.44 93 ALA A N 1
ATOM 701 C CA . ALA A 1 93 ? -10.782 13.054 12.948 1.00 85.44 93 ALA A CA 1
ATOM 702 C C . ALA A 1 93 ? -10.712 14.591 12.992 1.00 85.44 93 ALA A C 1
ATOM 704 O O . ALA A 1 93 ? -11.699 15.231 13.343 1.00 85.44 93 ALA A O 1
ATOM 705 N N . LYS A 1 94 ? -9.567 15.189 12.631 1.00 84.88 94 LYS A N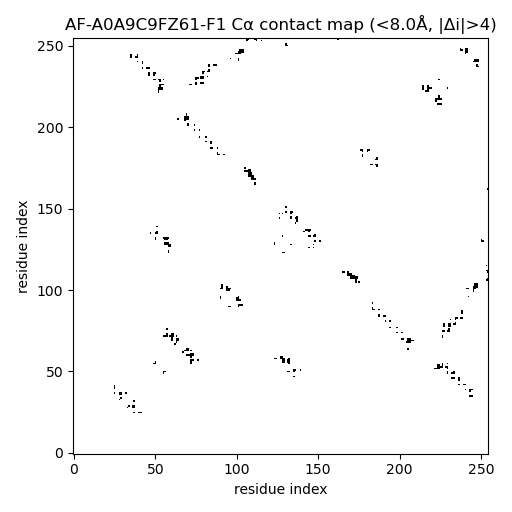 1
ATOM 706 C CA . LYS A 1 94 ? -9.437 16.649 12.500 1.00 84.88 94 LYS A CA 1
ATOM 707 C C . LYS A 1 94 ? -10.100 17.187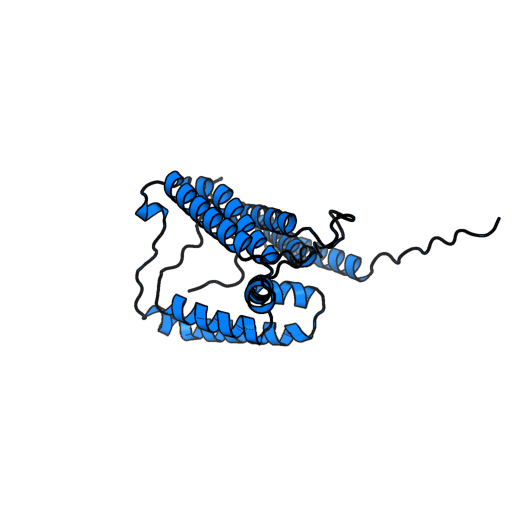 11.230 1.00 84.88 94 LYS A C 1
ATOM 709 O O . LYS A 1 94 ? -10.428 18.366 11.196 1.00 84.88 94 LYS A O 1
ATOM 714 N N . GLY A 1 95 ? -10.290 16.352 10.205 1.00 76.81 95 GLY A N 1
ATOM 715 C CA . GLY A 1 95 ? -10.950 16.691 8.938 1.00 76.81 95 GLY A CA 1
ATOM 716 C C . GLY A 1 95 ? -10.128 17.588 8.007 1.00 76.81 95 GLY A C 1
ATOM 717 O O . GLY A 1 95 ? -10.148 17.391 6.795 1.00 76.81 95 GLY A O 1
ATOM 718 N N . GLU A 1 96 ? -9.351 18.520 8.557 1.00 81.12 96 GLU A N 1
ATOM 719 C CA . GLU A 1 96 ? -8.509 19.443 7.800 1.00 81.12 96 GLU A CA 1
ATOM 720 C C . GLU A 1 96 ? -7.124 19.606 8.438 1.00 81.12 96 GLU A C 1
ATOM 722 O O . GLU A 1 96 ? -6.963 19.641 9.662 1.00 81.12 96 GLU A O 1
ATOM 727 N N . LEU A 1 97 ? -6.102 19.739 7.593 1.00 78.06 97 LEU A N 1
ATOM 728 C CA . LEU A 1 97 ? -4.754 20.137 7.996 1.00 78.06 97 LEU A CA 1
ATOM 729 C C . LEU A 1 97 ? -4.178 21.111 6.976 1.00 78.06 97 LEU A C 1
ATOM 731 O O . LEU A 1 97 ? -4.192 20.837 5.782 1.00 78.06 97 LEU A O 1
ATOM 735 N N . PHE A 1 98 ? -3.640 22.238 7.448 1.00 75.81 98 PHE A N 1
ATOM 736 C CA . PHE A 1 98 ? -3.017 23.262 6.596 1.00 75.81 98 PHE A CA 1
ATOM 737 C C . PHE A 1 98 ? -3.922 23.755 5.444 1.00 75.81 98 PHE A C 1
ATOM 739 O O . PHE A 1 98 ? -3.438 24.044 4.354 1.00 75.81 98 PHE A O 1
ATOM 746 N N . GLY A 1 99 ? -5.241 23.831 5.675 1.00 73.25 99 GLY A N 1
ATOM 747 C CA . GLY A 1 99 ? -6.230 24.223 4.659 1.00 73.25 99 GLY A CA 1
ATOM 748 C C . GLY A 1 99 ? -6.535 23.144 3.610 1.00 73.25 99 GLY A C 1
ATOM 749 O O . GLY A 1 99 ? -7.216 23.423 2.626 1.00 73.25 99 GLY A O 1
ATOM 750 N N . LEU A 1 100 ? -6.032 21.920 3.798 1.00 79.19 100 LEU A N 1
ATOM 751 C CA . LEU A 1 100 ? -6.326 20.757 2.968 1.00 79.19 100 LEU A CA 1
ATOM 752 C C . LEU A 1 100 ? -7.349 19.865 3.678 1.00 79.19 100 LEU A C 1
ATOM 754 O O . LEU A 1 100 ? -7.110 19.416 4.801 1.00 79.19 100 LEU A O 1
ATOM 758 N N . THR A 1 101 ? -8.462 19.577 3.004 1.00 81.69 101 THR A N 1
ATOM 759 C CA . THR A 1 101 ? -9.445 18.587 3.459 1.00 81.69 101 THR A CA 1
ATOM 760 C C . THR A 1 101 ? -8.875 17.180 3.313 1.00 81.69 101 THR A C 1
ATOM 762 O O . THR A 1 101 ? -8.324 16.817 2.270 1.00 81.69 101 THR A O 1
ATOM 765 N N . LEU A 1 102 ? -8.968 16.396 4.386 1.00 82.44 102 LEU A N 1
ATOM 766 C CA . LEU A 1 102 ? -8.468 15.029 4.441 1.00 82.44 102 LEU A CA 1
ATOM 767 C C . LEU A 1 102 ? -9.625 14.051 4.270 1.00 82.44 102 LEU A C 1
ATOM 769 O O . LEU A 1 102 ? -10.507 13.956 5.124 1.00 82.44 102 LEU A O 1
ATOM 773 N N . TYR A 1 103 ? -9.587 13.281 3.187 1.00 77.31 103 TYR A N 1
ATOM 774 C CA . TYR A 1 103 ? -10.588 12.263 2.900 1.00 77.31 103 TYR A CA 1
ATOM 775 C C . TYR A 1 103 ? -10.045 10.873 3.216 1.00 77.31 103 TYR A C 1
ATOM 777 O O . TYR A 1 103 ? -8.968 10.473 2.765 1.00 77.31 103 TYR A O 1
ATOM 785 N N . GLY A 1 104 ? -10.825 10.105 3.975 1.00 75.31 104 GLY A N 1
ATOM 786 C CA . GLY A 1 104 ? -10.609 8.669 4.087 1.00 75.31 104 GLY A CA 1
ATOM 787 C C . GLY A 1 104 ? -10.966 7.974 2.771 1.00 75.31 104 GLY A C 1
ATOM 788 O O . GLY A 1 104 ? -11.901 8.377 2.083 1.00 75.31 104 GLY A O 1
ATOM 789 N N . ALA A 1 105 ? -10.255 6.896 2.432 1.00 73.75 105 ALA A N 1
ATOM 790 C CA . ALA A 1 105 ? -10.660 6.006 1.342 1.00 73.75 105 ALA A CA 1
ATOM 791 C C . ALA A 1 105 ? -11.832 5.123 1.792 1.00 73.75 105 ALA A C 1
ATOM 793 O O . ALA A 1 105 ? -11.661 3.950 2.118 1.00 73.75 105 ALA A O 1
ATOM 794 N N . THR A 1 106 ? -13.021 5.714 1.863 1.00 77.19 106 THR A N 1
ATOM 795 C CA . THR A 1 106 ? -14.259 5.014 2.203 1.00 77.19 106 THR A CA 1
ATOM 796 C C . THR A 1 106 ? -15.079 4.783 0.943 1.00 77.19 106 THR A C 1
ATOM 798 O O . THR A 1 106 ? -15.404 5.738 0.241 1.00 77.19 106 THR A O 1
ATOM 801 N N . ALA A 1 107 ? -15.430 3.529 0.679 1.00 78.19 107 ALA A N 1
ATOM 802 C CA . ALA A 1 107 ? -16.264 3.132 -0.448 1.00 78.19 107 ALA A CA 1
ATOM 803 C C . ALA A 1 107 ? -17.573 2.514 0.072 1.00 78.19 107 ALA A C 1
ATOM 805 O O . ALA A 1 107 ? -17.569 1.926 1.162 1.00 78.19 107 ALA A O 1
ATOM 806 N N . PRO A 1 108 ? -18.690 2.650 -0.663 1.00 80.50 108 PRO A N 1
ATOM 807 C CA . PRO A 1 108 ? -19.950 2.053 -0.258 1.00 80.50 108 PRO A CA 1
ATOM 808 C C . PRO A 1 108 ? -19.856 0.526 -0.284 1.00 80.50 108 PRO A C 1
ATOM 810 O O . PRO A 1 108 ? -19.254 -0.071 -1.178 1.00 80.50 108 PRO A O 1
ATOM 813 N N . VAL A 1 109 ? -20.503 -0.123 0.680 1.00 85.25 109 VAL A N 1
ATOM 814 C CA . VAL A 1 109 ? -20.696 -1.571 0.632 1.00 85.25 109 VAL A CA 1
ATOM 815 C C . VAL A 1 109 ? -21.787 -1.829 -0.401 1.00 85.25 109 VAL A C 1
ATOM 817 O O . VAL A 1 109 ? -22.954 -1.521 -0.172 1.00 85.25 109 VAL A O 1
ATOM 820 N N . ALA A 1 110 ? -21.409 -2.343 -1.565 1.00 86.50 110 ALA A N 1
ATOM 821 C CA . ALA A 1 110 ? -22.322 -2.587 -2.677 1.00 86.50 110 ALA A CA 1
ATOM 822 C C . ALA A 1 110 ? -22.089 -3.966 -3.296 1.00 86.50 110 ALA A C 1
ATOM 824 O O . ALA A 1 110 ? -21.031 -4.576 -3.120 1.00 86.50 110 ALA A O 1
ATOM 825 N N . LEU A 1 111 ? -23.063 -4.443 -4.074 1.00 88.56 111 LEU A N 1
ATOM 826 C CA . LEU A 1 111 ? -22.920 -5.698 -4.817 1.00 88.56 111 LEU A CA 1
ATOM 827 C C . LEU A 1 111 ? -21.699 -5.673 -5.757 1.00 88.56 111 LEU A C 1
ATOM 829 O O . LEU A 1 111 ? -21.014 -6.683 -5.911 1.00 88.56 111 LEU A O 1
ATOM 833 N N . MET A 1 112 ? -21.394 -4.503 -6.328 1.00 87.06 112 MET A N 1
ATOM 834 C CA . MET A 1 112 ? -20.209 -4.281 -7.158 1.00 87.06 112 MET A CA 1
ATOM 835 C C . MET A 1 112 ? -18.913 -4.633 -6.422 1.00 87.06 112 MET A C 1
ATOM 837 O O . MET A 1 112 ? -18.081 -5.347 -6.977 1.00 87.06 112 MET A O 1
ATOM 841 N N . LEU A 1 113 ? -18.771 -4.203 -5.165 1.00 87.94 113 LEU A N 1
ATOM 842 C CA . LEU A 1 113 ? -17.590 -4.475 -4.348 1.00 87.94 113 LEU A CA 1
ATOM 843 C C . LEU A 1 113 ? -17.390 -5.982 -4.146 1.00 87.94 113 LEU A C 1
ATOM 845 O O . LEU A 1 113 ? -16.273 -6.476 -4.273 1.00 87.94 113 LEU A O 1
ATOM 849 N N . VAL A 1 114 ? -18.469 -6.721 -3.866 1.00 89.50 114 VAL A N 1
ATOM 850 C CA . VAL A 1 114 ? -18.417 -8.175 -3.638 1.00 89.50 114 VAL A CA 1
ATOM 851 C C . VAL A 1 114 ? -18.001 -8.911 -4.911 1.00 89.50 114 VAL A C 1
ATOM 853 O O . VAL A 1 114 ? -17.070 -9.721 -4.887 1.00 89.50 114 VAL A O 1
ATOM 856 N N . VAL A 1 115 ? -18.656 -8.609 -6.036 1.00 90.69 115 VAL A N 1
ATOM 857 C CA . VAL A 1 115 ? -18.347 -9.244 -7.326 1.00 90.69 115 VAL A CA 1
ATOM 858 C C . VAL A 1 115 ? -16.939 -8.863 -7.793 1.00 90.69 115 VAL A C 1
ATOM 860 O O . VAL A 1 115 ? -16.166 -9.729 -8.207 1.00 90.69 115 VAL A O 1
ATOM 863 N N . GLY A 1 116 ? -16.575 -7.587 -7.666 1.00 89.38 116 GLY A N 1
ATOM 864 C CA . GLY A 1 116 ? -15.257 -7.064 -8.005 1.00 89.38 116 GLY A CA 1
ATOM 865 C C . GLY A 1 116 ? -14.145 -7.701 -7.175 1.00 89.38 116 GLY A C 1
ATOM 866 O O . GLY A 1 116 ? -13.148 -8.136 -7.743 1.00 89.38 116 GLY A O 1
ATOM 867 N N . ALA A 1 117 ? -14.327 -7.842 -5.859 1.00 89.62 117 ALA A N 1
ATOM 868 C CA . ALA A 1 117 ? -13.353 -8.490 -4.981 1.00 89.62 117 ALA A CA 1
ATOM 869 C C . ALA A 1 117 ? -13.120 -9.963 -5.358 1.00 89.62 117 ALA A C 1
ATOM 871 O O . ALA A 1 117 ? -11.976 -10.422 -5.355 1.00 89.62 117 ALA A O 1
ATOM 872 N N . PHE A 1 118 ? -14.176 -10.693 -5.733 1.00 91.31 118 PHE A N 1
ATOM 873 C CA . PHE A 1 118 ? -14.059 -12.088 -6.164 1.00 91.31 118 PHE A CA 1
ATOM 874 C C . PHE A 1 118 ? -13.331 -12.220 -7.509 1.00 91.31 118 PHE A C 1
ATOM 876 O O . PHE A 1 118 ? -12.372 -12.988 -7.622 1.00 91.31 118 PHE A O 1
ATOM 883 N N . LEU A 1 119 ? -13.727 -11.426 -8.512 1.00 91.00 119 LEU A N 1
ATOM 884 C CA . LEU A 1 119 ? -13.064 -11.399 -9.821 1.00 91.00 119 LEU A CA 1
ATOM 885 C C . LEU A 1 119 ? -11.601 -10.954 -9.711 1.00 91.00 119 LEU A C 1
ATOM 887 O O . LEU A 1 119 ? -10.725 -11.557 -10.332 1.00 91.00 119 LEU A O 1
ATOM 891 N N . PHE A 1 120 ? -11.321 -9.945 -8.885 1.00 88.94 120 PHE A N 1
ATOM 892 C CA . PHE A 1 120 ? -9.962 -9.490 -8.607 1.00 88.94 120 PHE A CA 1
ATOM 893 C C . PHE A 1 120 ? -9.140 -10.579 -7.913 1.00 88.94 120 PHE A C 1
ATOM 895 O O . PHE A 1 120 ? -7.993 -10.806 -8.289 1.00 88.94 120 PHE A O 1
ATOM 902 N N . GLY A 1 121 ? -9.727 -11.306 -6.958 1.00 89.19 121 GLY A N 1
ATOM 903 C CA . GLY A 1 121 ? -9.104 -12.463 -6.314 1.00 89.19 121 GLY A CA 1
ATOM 904 C C . GLY A 1 121 ? -8.709 -13.557 -7.307 1.00 89.19 121 GLY A C 1
ATOM 905 O O . GLY A 1 121 ? -7.567 -14.016 -7.287 1.00 89.19 121 GLY A O 1
ATOM 906 N N . ILE A 1 122 ? -9.611 -13.925 -8.222 1.00 90.19 122 ILE A N 1
ATOM 907 C CA . ILE A 1 122 ? -9.311 -14.876 -9.307 1.00 90.19 122 ILE A CA 1
ATOM 908 C C . ILE A 1 122 ? -8.177 -14.336 -10.187 1.00 90.19 122 ILE A C 1
ATOM 910 O O . ILE A 1 122 ? -7.208 -15.048 -10.456 1.00 90.19 122 ILE A O 1
ATOM 914 N N . GLY A 1 123 ? -8.261 -13.065 -10.584 1.00 89.75 123 GLY A N 1
ATOM 915 C CA . GLY A 1 123 ? -7.239 -12.400 -11.389 1.00 89.75 123 GLY A CA 1
ATOM 916 C C . GLY A 1 123 ? -5.861 -12.406 -10.726 1.00 89.75 123 GLY A C 1
ATOM 917 O O . GLY A 1 123 ? -4.874 -12.713 -11.391 1.00 89.75 123 GLY A O 1
ATOM 918 N N . MET A 1 124 ? -5.784 -12.153 -9.415 1.00 89.00 124 MET A N 1
ATOM 919 C CA . MET A 1 124 ? -4.525 -12.201 -8.664 1.00 89.00 124 MET A CA 1
ATOM 920 C C . MET A 1 124 ? -3.865 -13.580 -8.717 1.00 89.00 124 MET A C 1
ATOM 922 O O . MET A 1 124 ? -2.642 -13.663 -8.827 1.00 89.00 124 MET A O 1
ATOM 926 N N . GLN A 1 125 ? -4.662 -14.650 -8.666 1.00 87.88 125 GLN A N 1
ATOM 927 C CA . GLN A 1 125 ? -4.144 -16.018 -8.715 1.00 87.88 125 GLN A CA 1
ATOM 928 C C . GLN A 1 125 ? -3.707 -16.424 -10.122 1.00 87.88 125 GLN A C 1
ATOM 930 O O . GLN A 1 125 ? -2.684 -17.089 -10.266 1.00 87.88 125 GLN A O 1
ATOM 935 N N . LEU A 1 126 ? -4.435 -15.997 -11.158 1.00 88.19 126 LEU A N 1
ATOM 936 C CA . LEU A 1 126 ? -4.054 -16.242 -12.553 1.00 88.19 126 LEU A CA 1
ATOM 937 C C . LEU A 1 126 ? -2.821 -15.426 -12.970 1.00 88.19 126 LEU A C 1
ATOM 939 O O . LEU A 1 126 ? -1.975 -15.916 -13.714 1.00 88.19 126 LEU A O 1
ATOM 943 N N . GLY A 1 127 ? -2.718 -14.185 -12.491 1.00 84.50 127 GLY A N 1
ATOM 944 C CA . GLY A 1 127 ? -1.643 -13.249 -12.823 1.00 84.50 127 GLY A CA 1
ATOM 945 C C . GLY A 1 127 ? -0.379 -13.379 -11.972 1.00 84.50 127 GLY A C 1
ATOM 946 O O . GLY A 1 127 ? 0.571 -12.633 -12.216 1.00 84.50 127 GLY A O 1
ATOM 947 N N . ASP A 1 128 ? -0.384 -14.281 -10.982 1.00 83.75 128 ASP A N 1
ATOM 948 C CA . ASP A 1 128 ? 0.665 -14.483 -9.967 1.00 83.75 128 ASP A CA 1
ATOM 949 C C . ASP A 1 128 ? 1.085 -13.187 -9.245 1.00 83.75 128 ASP A C 1
ATOM 951 O O . ASP A 1 128 ? 2.244 -12.980 -8.879 1.00 83.75 128 ASP A O 1
ATOM 955 N N . GLY A 1 129 ? 0.139 -12.262 -9.065 1.00 84.81 129 GLY A N 1
ATOM 956 C CA . GLY A 1 129 ? 0.445 -10.927 -8.575 1.00 84.81 129 GLY A CA 1
ATOM 957 C C . GLY A 1 129 ? -0.783 -10.073 -8.288 1.00 84.81 129 GLY A C 1
ATOM 958 O O . GLY A 1 129 ? -1.807 -10.146 -8.955 1.00 84.81 129 GLY A O 1
ATOM 959 N N . CYS A 1 130 ? -0.649 -9.209 -7.285 1.00 87.38 130 CYS A N 1
ATOM 960 C CA . CYS A 1 130 ? -1.558 -8.083 -7.068 1.00 87.38 130 CYS A CA 1
ATOM 961 C C . CYS A 1 130 ? -1.127 -6.876 -7.921 1.00 87.38 130 CYS A C 1
ATOM 963 O O . CYS A 1 130 ? -0.060 -6.906 -8.538 1.00 87.38 130 CYS A O 1
ATOM 965 N N . ALA A 1 131 ? -1.910 -5.792 -7.935 1.00 84.88 131 ALA A N 1
ATOM 966 C CA . ALA A 1 131 ? -1.582 -4.590 -8.710 1.00 84.88 131 ALA A CA 1
ATOM 967 C C . ALA A 1 131 ? -0.201 -4.006 -8.338 1.00 84.88 131 ALA A C 1
ATOM 969 O O . ALA A 1 131 ? 0.655 -3.840 -9.205 1.00 84.88 131 ALA A O 1
ATOM 970 N N . SER A 1 132 ? 0.064 -3.786 -7.044 1.00 86.19 132 SER A N 1
ATOM 971 C CA . SER A 1 132 ? 1.376 -3.331 -6.547 1.00 86.19 132 SER A CA 1
ATOM 972 C C . SER A 1 132 ? 2.492 -4.321 -6.878 1.00 86.19 132 SER A C 1
ATOM 974 O O . SER A 1 132 ? 3.541 -3.913 -7.372 1.00 86.19 132 SER A O 1
ATOM 976 N N . GLY A 1 133 ? 2.235 -5.616 -6.665 1.00 85.06 133 GLY A N 1
ATOM 977 C CA . GLY A 1 133 ? 3.134 -6.729 -6.988 1.00 85.06 133 GLY A CA 1
ATOM 978 C C . GLY A 1 133 ? 3.594 -6.730 -8.439 1.00 85.06 133 GLY A C 1
ATOM 979 O O . GLY A 1 133 ? 4.782 -6.835 -8.737 1.00 85.06 133 GLY A O 1
ATOM 980 N N . THR A 1 134 ? 2.632 -6.556 -9.337 1.00 88.19 134 THR A N 1
ATOM 981 C CA . THR A 1 134 ? 2.845 -6.506 -10.781 1.00 88.19 134 THR A CA 1
ATOM 982 C C . THR A 1 134 ? 3.663 -5.285 -11.171 1.00 88.19 134 THR A C 1
ATOM 984 O O . THR A 1 134 ? 4.641 -5.427 -11.901 1.00 88.19 134 THR A O 1
ATOM 987 N N . LEU A 1 135 ? 3.338 -4.106 -10.636 1.00 87.75 135 LEU A N 1
ATOM 988 C CA . LEU A 1 135 ? 4.046 -2.866 -10.962 1.00 87.75 135 LEU A CA 1
ATOM 989 C C . LEU A 1 135 ? 5.525 -2.901 -10.561 1.00 87.75 135 LEU A C 1
ATOM 991 O O . LEU A 1 135 ? 6.381 -2.630 -11.405 1.00 87.75 135 LEU A O 1
ATOM 995 N N . TYR A 1 136 ? 5.853 -3.263 -9.313 1.00 86.50 136 TYR A N 1
ATOM 996 C CA . TYR A 1 136 ? 7.260 -3.260 -8.888 1.00 86.50 136 TYR A CA 1
ATOM 997 C C . TYR A 1 136 ? 8.066 -4.381 -9.555 1.00 86.50 136 TYR A C 1
ATOM 999 O O . TYR A 1 136 ? 9.258 -4.216 -9.801 1.00 86.50 136 TYR A O 1
ATOM 1007 N N . THR A 1 137 ? 7.438 -5.516 -9.878 1.00 86.62 137 THR A N 1
ATOM 1008 C CA . THR A 1 137 ? 8.143 -6.656 -10.483 1.00 86.62 137 THR A CA 1
ATOM 1009 C C . THR A 1 137 ? 8.364 -6.455 -11.985 1.00 86.62 137 THR A C 1
ATOM 1011 O O . THR A 1 137 ? 9.420 -6.822 -12.505 1.00 86.62 137 THR A O 1
ATOM 1014 N N . VAL A 1 138 ? 7.424 -5.800 -12.681 1.00 89.94 138 VAL A N 1
ATOM 1015 C CA . VAL A 1 138 ? 7.659 -5.267 -14.034 1.00 89.94 138 VAL A CA 1
ATOM 1016 C C . VAL A 1 138 ? 8.776 -4.222 -14.000 1.00 89.94 138 VAL A C 1
ATOM 1018 O O . VAL A 1 138 ? 9.693 -4.298 -14.816 1.00 89.94 138 VAL A O 1
ATOM 1021 N N . GLY A 1 139 ? 8.751 -3.303 -13.027 1.00 84.81 139 GLY A N 1
ATOM 1022 C CA . GLY A 1 139 ? 9.818 -2.316 -12.816 1.00 84.81 139 GLY A CA 1
ATOM 1023 C C . GLY A 1 139 ? 11.190 -2.945 -12.538 1.00 84.81 139 GLY A C 1
ATOM 1024 O O . GLY A 1 139 ? 12.208 -2.420 -12.976 1.00 84.81 139 GLY A O 1
ATOM 1025 N N . GLY A 1 140 ? 11.212 -4.115 -11.895 1.00 82.44 140 GLY A N 1
ATOM 1026 C CA . GLY A 1 140 ? 12.402 -4.947 -11.691 1.00 82.44 140 GLY A CA 1
ATOM 1027 C C . GLY A 1 140 ? 12.894 -5.706 -12.930 1.00 82.44 140 GLY A C 1
ATOM 1028 O O . GLY A 1 140 ? 13.889 -6.421 -12.843 1.00 82.44 140 GLY A O 1
ATOM 1029 N N . GLY A 1 141 ? 12.216 -5.585 -14.078 1.00 85.75 141 GLY A N 1
ATOM 1030 C CA . GLY A 1 141 ? 12.625 -6.182 -15.354 1.00 85.75 141 GLY A CA 1
ATOM 1031 C C . GLY A 1 141 ? 11.958 -7.517 -15.708 1.00 85.75 141 GLY A C 1
ATOM 1032 O O . GLY A 1 141 ? 12.333 -8.140 -16.707 1.00 85.75 141 GLY A O 1
ATOM 1033 N N . ASN A 1 142 ? 10.958 -7.978 -14.947 1.00 87.06 142 ASN A N 1
ATOM 1034 C CA . ASN A 1 142 ? 10.255 -9.222 -15.266 1.00 87.06 142 ASN A CA 1
ATOM 1035 C C . ASN A 1 142 ? 9.275 -9.031 -16.436 1.00 87.06 142 ASN A C 1
ATOM 1037 O O . ASN A 1 142 ? 8.134 -8.594 -16.268 1.00 87.06 142 ASN A O 1
ATOM 1041 N N . ARG A 1 143 ? 9.704 -9.441 -17.633 1.00 88.44 143 ARG A N 1
ATOM 1042 C CA . ARG A 1 143 ? 8.897 -9.341 -18.860 1.00 88.44 143 ARG A CA 1
ATOM 1043 C C . ARG A 1 143 ? 7.617 -10.177 -18.823 1.00 88.44 143 ARG A C 1
ATOM 1045 O O . ARG A 1 143 ? 6.657 -9.810 -19.488 1.00 88.44 143 ARG A O 1
ATOM 1052 N N . ARG A 1 144 ? 7.562 -11.270 -18.050 1.00 87.69 144 ARG A N 1
ATOM 1053 C CA . ARG A 1 144 ? 6.349 -12.109 -17.963 1.00 87.69 144 ARG A CA 1
ATOM 1054 C C . ARG A 1 144 ? 5.191 -11.340 -17.332 1.00 87.69 144 ARG A C 1
ATOM 1056 O O . ARG A 1 144 ? 4.059 -11.462 -17.783 1.00 87.69 144 ARG A O 1
ATOM 1063 N N . MET A 1 145 ? 5.485 -10.481 -16.357 1.00 90.12 145 MET A N 1
ATOM 1064 C CA . MET A 1 145 ? 4.464 -9.677 -15.684 1.00 90.12 145 MET A CA 1
ATOM 1065 C C . MET A 1 145 ? 3.923 -8.526 -16.536 1.00 90.12 145 MET A C 1
ATOM 1067 O O . MET A 1 145 ? 2.901 -7.949 -16.174 1.00 90.12 145 MET A O 1
ATOM 1071 N N . LEU A 1 146 ? 4.528 -8.230 -17.696 1.00 90.75 146 LEU A N 1
ATOM 1072 C CA . LEU A 1 146 ? 3.938 -7.300 -18.666 1.00 90.75 146 LEU A CA 1
ATOM 1073 C C . LEU A 1 146 ? 2.596 -7.815 -19.190 1.00 90.75 146 LEU A C 1
ATOM 1075 O O . LEU A 1 146 ? 1.695 -7.017 -19.429 1.00 90.75 146 LEU A O 1
ATOM 1079 N N . VAL A 1 147 ? 2.435 -9.137 -19.312 1.00 91.50 147 VAL A N 1
ATOM 1080 C CA . VAL A 1 147 ? 1.162 -9.741 -19.723 1.00 91.50 147 VAL A CA 1
ATOM 1081 C C . VAL A 1 147 ? 0.098 -9.480 -18.657 1.00 91.50 147 VAL A C 1
ATOM 1083 O O . VAL A 1 147 ? -0.949 -8.919 -18.976 1.00 91.50 147 VAL A O 1
ATOM 1086 N N . THR A 1 148 ? 0.396 -9.769 -17.386 1.00 91.25 148 THR A N 1
ATOM 1087 C CA . THR A 1 148 ? -0.499 -9.466 -16.256 1.00 91.25 148 THR A CA 1
ATOM 1088 C C . THR A 1 148 ? -0.837 -7.977 -16.190 1.00 91.25 148 THR A C 1
ATOM 1090 O O . THR A 1 148 ? -2.001 -7.618 -16.028 1.00 91.25 148 THR A O 1
ATOM 1093 N N . LEU A 1 149 ? 0.156 -7.101 -16.378 1.00 92.00 149 LEU A N 1
ATOM 1094 C CA . LEU A 1 149 ? -0.045 -5.653 -16.375 1.00 92.00 149 LEU A CA 1
ATOM 1095 C C . LEU A 1 149 ? -0.960 -5.199 -17.519 1.00 92.00 149 LEU A C 1
ATOM 1097 O O . LEU A 1 149 ? -1.863 -4.397 -17.293 1.00 92.00 149 LEU A O 1
ATOM 1101 N N . SER A 1 150 ? -0.769 -5.733 -18.727 1.00 92.25 150 SER A N 1
ATOM 1102 C CA . SER A 1 150 ? -1.612 -5.409 -19.882 1.00 92.25 150 SER A CA 1
ATOM 1103 C C . SER A 1 150 ? -3.060 -5.867 -19.685 1.00 92.25 150 SER A C 1
ATOM 1105 O O . SER A 1 150 ? -3.986 -5.106 -19.960 1.00 92.25 150 SER A O 1
ATOM 1107 N N . GLY A 1 151 ? -3.265 -7.061 -19.115 1.00 91.81 151 GLY A N 1
ATOM 1108 C CA . GLY A 1 151 ? -4.591 -7.561 -18.754 1.00 91.81 151 GLY A CA 1
ATOM 1109 C C . GLY A 1 151 ? -5.246 -6.718 -17.661 1.00 91.81 151 GLY A C 1
ATOM 1110 O O . GLY A 1 151 ? -6.423 -6.386 -17.768 1.00 91.81 151 GLY A O 1
ATOM 1111 N N . PHE A 1 152 ? -4.478 -6.300 -16.651 1.00 90.00 152 PHE A N 1
ATOM 1112 C CA . PHE A 1 152 ? -4.946 -5.387 -15.609 1.00 90.00 152 PHE A CA 1
ATOM 1113 C C . PHE A 1 152 ? -5.376 -4.029 -16.186 1.00 90.00 152 PHE A C 1
ATOM 1115 O O . PHE A 1 152 ? -6.444 -3.527 -15.833 1.00 90.00 152 PHE A O 1
ATOM 1122 N N . MET A 1 153 ? -4.599 -3.456 -17.113 1.00 91.25 153 MET A N 1
ATOM 1123 C CA . MET A 1 153 ? -4.950 -2.207 -17.801 1.00 91.25 153 MET A CA 1
ATOM 1124 C C . MET A 1 153 ? -6.219 -2.366 -18.646 1.00 91.25 153 MET A C 1
ATOM 1126 O O . MET A 1 153 ? -7.153 -1.581 -18.494 1.00 91.25 153 MET A O 1
ATOM 1130 N N . ALA A 1 154 ? -6.291 -3.405 -19.483 1.00 92.88 154 ALA A N 1
ATOM 1131 C CA . ALA A 1 154 ? -7.461 -3.674 -20.318 1.00 92.88 154 ALA A CA 1
ATOM 1132 C C . ALA A 1 154 ? -8.722 -3.913 -19.471 1.00 92.88 154 ALA A C 1
ATOM 1134 O O . ALA A 1 154 ? -9.764 -3.309 -19.722 1.00 92.88 154 ALA A O 1
ATOM 1135 N N . GLY A 1 155 ? -8.614 -4.729 -18.420 1.00 90.62 155 GLY A N 1
ATOM 1136 C CA . GLY A 1 155 ? -9.698 -4.987 -17.476 1.00 90.62 155 GLY A CA 1
ATOM 1137 C C . GLY A 1 155 ? -10.152 -3.730 -16.733 1.00 90.62 155 GLY A C 1
ATOM 1138 O O . GLY A 1 155 ? -11.352 -3.530 -16.576 1.00 90.62 155 GLY A O 1
ATOM 1139 N N . SER A 1 156 ? -9.229 -2.844 -16.343 1.00 88.69 156 SER A N 1
ATOM 1140 C CA . SER A 1 156 ? -9.571 -1.568 -15.693 1.00 88.69 156 SER A CA 1
ATOM 1141 C C . SER A 1 156 ? -10.334 -0.631 -16.635 1.00 88.69 156 SER A C 1
ATOM 1143 O O . SER A 1 156 ? -11.299 0.014 -16.220 1.00 88.69 156 SER A O 1
ATOM 1145 N N . VAL A 1 157 ? -9.955 -0.590 -17.918 1.00 90.69 157 VAL A N 1
ATOM 1146 C CA . VAL A 1 157 ? -10.677 0.179 -18.945 1.00 90.69 157 VAL A CA 1
ATOM 1147 C C . VAL A 1 157 ? -12.078 -0.395 -19.156 1.00 90.69 157 VAL A C 1
ATOM 1149 O O . VAL A 1 157 ? -13.056 0.348 -19.097 1.00 90.69 157 VAL A O 1
ATOM 1152 N N . ILE A 1 158 ? -12.201 -1.715 -19.321 1.00 90.69 158 ILE A N 1
ATOM 1153 C CA . ILE A 1 158 ? -13.499 -2.391 -19.480 1.00 90.69 158 ILE A CA 1
ATOM 1154 C C . ILE A 1 158 ? -14.381 -2.170 -18.242 1.00 90.69 158 ILE A C 1
ATOM 1156 O O . ILE A 1 158 ? -15.553 -1.819 -18.371 1.00 90.69 158 ILE A O 1
ATOM 1160 N N . GLY A 1 159 ? -13.822 -2.311 -17.039 1.00 88.12 159 GLY A N 1
ATOM 1161 C CA . GLY A 1 159 ? -14.528 -2.056 -15.784 1.00 88.12 159 GLY A CA 1
ATOM 1162 C C . GLY A 1 159 ? -15.058 -0.626 -15.697 1.00 88.12 159 GLY A C 1
ATOM 1163 O O . GLY A 1 159 ? -16.217 -0.421 -15.340 1.00 88.12 159 GLY A O 1
ATOM 1164 N N . THR A 1 160 ? -14.251 0.350 -16.124 1.00 87.31 160 THR A N 1
ATOM 1165 C CA . THR A 1 160 ? -14.655 1.763 -16.187 1.00 87.31 160 THR A CA 1
ATOM 1166 C C . THR A 1 160 ? -15.790 1.989 -17.194 1.00 87.31 160 THR A C 1
ATOM 1168 O O . THR A 1 160 ? -16.707 2.757 -16.916 1.00 87.31 160 THR A O 1
ATOM 1171 N N . LEU A 1 161 ? -15.800 1.288 -18.333 1.00 89.31 161 LEU A N 1
ATOM 1172 C CA . LEU A 1 161 ? -16.894 1.370 -19.313 1.00 89.31 161 LEU A CA 1
ATOM 1173 C C . LEU A 1 161 ? -18.208 0.779 -18.781 1.00 89.31 161 LEU A C 1
ATOM 1175 O O . LEU A 1 161 ? -19.284 1.317 -19.041 1.00 89.31 161 LEU A O 1
ATOM 1179 N N . HIS A 1 162 ? -18.134 -0.303 -18.004 1.00 89.25 162 HIS A N 1
ATOM 1180 C CA . HIS A 1 162 ? -19.305 -0.930 -17.382 1.00 89.25 162 HIS A CA 1
ATOM 1181 C C . HIS A 1 162 ? -19.741 -0.262 -16.071 1.00 89.25 162 HIS A C 1
ATOM 1183 O O . HIS A 1 162 ? -20.754 -0.656 -15.489 1.00 89.25 162 HIS A O 1
ATOM 1189 N N . LEU A 1 163 ? -19.031 0.767 -15.611 1.00 85.69 163 LEU A N 1
ATOM 1190 C CA . LEU A 1 163 ? -19.299 1.452 -14.351 1.00 85.69 163 LEU A CA 1
ATOM 1191 C C . LEU A 1 163 ? -20.768 1.915 -14.193 1.00 85.69 163 LEU A C 1
ATOM 1193 O O . LEU A 1 163 ? -21.352 1.639 -13.144 1.00 85.69 163 LEU A O 1
ATOM 1197 N N . PRO A 1 164 ? -21.449 2.479 -15.217 1.00 87.81 164 PRO A N 1
ATOM 1198 C CA . PRO A 1 164 ? -22.857 2.883 -15.094 1.00 87.81 164 PRO A CA 1
ATOM 1199 C C . PRO A 1 164 ? -23.831 1.720 -14.845 1.00 87.81 164 PRO A C 1
ATOM 1201 O O . PRO A 1 164 ? -24.931 1.911 -14.323 1.00 87.81 164 PRO A O 1
ATOM 1204 N N . PHE A 1 165 ? -23.481 0.499 -15.257 1.00 88.50 165 PHE A N 1
ATOM 1205 C CA . PHE A 1 165 ? -24.269 -0.691 -14.934 1.00 88.50 165 PHE A CA 1
ATOM 1206 C C . PHE A 1 165 ? -24.125 -1.062 -13.457 1.00 88.50 165 PHE A C 1
ATOM 1208 O O . PHE A 1 165 ? -25.124 -1.362 -12.801 1.00 88.50 165 PHE A O 1
ATOM 1215 N N . TRP A 1 166 ? -22.903 -0.996 -12.934 1.00 85.50 166 TRP A N 1
ATOM 1216 C CA . TRP A 1 166 ? -22.617 -1.368 -11.557 1.00 85.50 166 TRP A CA 1
ATOM 1217 C C . TRP A 1 166 ? -23.155 -0.370 -10.531 1.0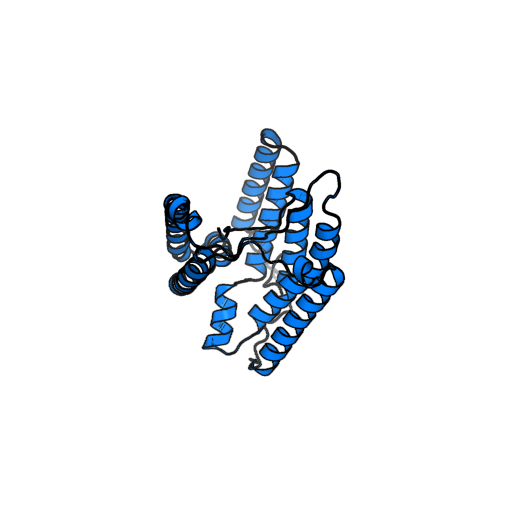0 85.50 166 TRP A C 1
ATOM 1219 O O . TRP A 1 166 ? -23.660 -0.784 -9.493 1.00 85.50 166 TRP A O 1
ATOM 1229 N N . TRP A 1 167 ? -23.156 0.924 -10.856 1.00 83.31 167 TRP A N 1
ATOM 1230 C CA . TRP A 1 167 ? -23.733 1.968 -9.998 1.00 83.31 167 TRP A CA 1
ATOM 1231 C C . TRP A 1 167 ? -25.247 1.834 -9.795 1.00 83.31 167 TRP A C 1
ATOM 1233 O O . TRP A 1 167 ? -25.785 2.348 -8.820 1.00 83.31 167 TRP A O 1
ATOM 1243 N N . ARG A 1 168 ? -25.945 1.138 -10.701 1.00 86.94 168 ARG A N 1
ATOM 1244 C CA . ARG A 1 168 ? -27.387 0.863 -10.583 1.00 86.94 168 ARG A CA 1
ATOM 1245 C C . ARG A 1 168 ? -27.705 -0.337 -9.689 1.00 86.94 168 ARG A C 1
ATOM 1247 O O . ARG A 1 168 ? -28.878 -0.604 -9.443 1.00 86.94 168 ARG A O 1
ATOM 1254 N N . GLN A 1 169 ? -26.695 -1.082 -9.245 1.00 88.62 169 GLN A N 1
ATOM 1255 C CA . GLN A 1 169 ? -26.889 -2.246 -8.385 1.00 88.62 169 GLN A CA 1
ATOM 1256 C C . GLN A 1 169 ? -27.167 -1.825 -6.933 1.00 88.62 169 GLN A C 1
ATOM 1258 O O . GLN A 1 169 ? -26.835 -0.702 -6.545 1.00 88.62 169 GLN A O 1
ATOM 1263 N N . PRO A 1 170 ? -27.748 -2.714 -6.105 1.00 87.06 170 PRO A N 1
ATOM 1264 C CA . PRO A 1 170 ? -28.020 -2.411 -4.706 1.00 87.06 170 PRO A CA 1
ATOM 1265 C C . PRO A 1 170 ? -26.744 -2.006 -3.958 1.00 87.06 170 PRO A C 1
ATOM 1267 O O . PRO A 1 170 ? -25.724 -2.706 -4.010 1.00 87.06 170 PRO A O 1
ATOM 1270 N N . SER A 1 171 ? -26.825 -0.884 -3.244 1.00 86.00 171 SER A N 1
ATOM 1271 C CA . SER A 1 171 ? -25.786 -0.410 -2.337 1.00 86.00 171 SER A CA 1
ATOM 1272 C C . SER A 1 171 ? -26.363 -0.208 -0.938 1.00 86.00 171 SER A C 1
ATOM 1274 O O . SER A 1 171 ? -27.488 0.259 -0.765 1.00 86.00 171 SER A O 1
ATOM 1276 N N . TRP A 1 172 ? -25.582 -0.583 0.070 1.00 84.88 172 TRP A N 1
ATOM 1277 C CA . TRP A 1 172 ? -25.908 -0.435 1.490 1.00 84.88 172 TRP A CA 1
ATOM 1278 C C . TRP A 1 172 ? -25.269 0.819 2.102 1.00 84.88 172 TRP A C 1
ATOM 1280 O O . TRP A 1 172 ? -25.237 0.980 3.319 1.00 84.88 172 TRP A O 1
ATOM 1290 N N . GLY A 1 173 ? -24.770 1.719 1.251 1.00 83.31 173 GLY A N 1
ATOM 1291 C CA . GLY A 1 173 ? -24.085 2.937 1.660 1.00 83.31 173 GLY A CA 1
ATOM 1292 C C . GLY A 1 173 ? -22.698 2.687 2.251 1.00 83.31 173 GLY A C 1
ATOM 1293 O O . GLY A 1 173 ? -22.176 1.570 2.284 1.00 83.31 173 GLY A O 1
ATOM 1294 N N . THR A 1 174 ? -22.069 3.772 2.686 1.00 82.88 174 THR A N 1
ATOM 1295 C CA . THR A 1 174 ? -20.750 3.736 3.315 1.00 82.88 174 THR A CA 1
ATOM 1296 C C . THR A 1 174 ? -20.919 3.494 4.806 1.00 82.88 174 THR A C 1
ATOM 1298 O O . THR A 1 174 ? -21.418 4.362 5.514 1.00 82.88 174 THR A O 1
ATOM 1301 N N . ILE A 1 175 ? -20.485 2.326 5.277 1.00 82.69 175 ILE A N 1
ATOM 1302 C CA . ILE A 1 175 ? -20.502 1.971 6.697 1.00 82.69 175 ILE A CA 1
ATOM 1303 C C . ILE A 1 175 ? -19.093 2.177 7.244 1.00 82.69 175 ILE A C 1
ATOM 1305 O O . ILE A 1 175 ? -18.154 1.505 6.813 1.00 82.69 175 ILE A O 1
ATOM 1309 N N . THR A 1 176 ? -18.930 3.095 8.196 1.00 82.69 176 THR A N 1
ATOM 1310 C CA . THR A 1 176 ? -17.648 3.304 8.881 1.00 82.69 176 THR A CA 1
ATOM 1311 C C . THR A 1 176 ? -17.735 2.908 10.352 1.00 82.69 176 THR A C 1
ATOM 1313 O O . THR A 1 176 ? -18.754 3.087 11.017 1.00 82.69 176 THR A O 1
ATOM 1316 N N . LEU A 1 177 ? -16.633 2.388 10.899 1.00 80.12 177 LEU A N 1
ATOM 1317 C CA . LEU A 1 177 ? -16.540 2.041 12.323 1.00 80.12 177 LEU A CA 1
ATOM 1318 C C . LEU A 1 177 ? -16.795 3.251 13.229 1.00 80.12 177 LEU A C 1
ATOM 1320 O O . LEU A 1 177 ? -17.395 3.105 14.286 1.00 80.12 177 LEU A O 1
ATOM 1324 N N . THR A 1 178 ? -16.394 4.447 12.794 1.00 80.94 178 THR A N 1
ATOM 1325 C CA . THR A 1 178 ? -16.614 5.690 13.540 1.00 80.94 178 THR A CA 1
ATOM 1326 C C . THR A 1 178 ? -18.092 6.052 13.666 1.00 80.94 178 THR A C 1
ATOM 1328 O O . THR A 1 178 ? -18.485 6.582 14.702 1.00 80.94 178 THR A O 1
ATOM 1331 N N . GLN A 1 179 ? -18.920 5.734 12.663 1.00 81.94 179 GLN A N 1
ATOM 1332 C CA . GLN A 1 179 ? -20.375 5.906 12.744 1.00 81.94 179 GLN A CA 1
ATOM 1333 C C . GLN A 1 179 ? -21.015 4.917 13.725 1.00 81.94 179 GLN A C 1
ATOM 1335 O O . GLN A 1 179 ? -21.954 5.278 14.425 1.00 81.94 179 GLN A O 1
ATOM 1340 N N . LEU A 1 180 ? -20.501 3.685 13.797 1.00 82.94 180 LEU A N 1
ATOM 1341 C CA . LEU A 1 180 ? -21.048 2.633 14.659 1.00 82.94 180 LEU A CA 1
ATOM 1342 C C . LEU A 1 180 ? -20.672 2.814 16.134 1.00 82.94 180 LEU A C 1
ATOM 1344 O O . LEU A 1 180 ? -21.494 2.562 17.010 1.00 82.94 180 LEU A O 1
ATOM 1348 N N . THR A 1 181 ? -19.438 3.232 16.424 1.00 83.56 181 THR A N 1
ATOM 1349 C CA . THR A 1 181 ? -18.946 3.366 17.806 1.00 83.56 181 THR A CA 1
ATOM 1350 C C . THR A 1 181 ? -19.089 4.781 18.373 1.00 83.56 181 THR A C 1
ATOM 1352 O O . THR A 1 181 ? -18.849 4.997 19.560 1.00 83.56 181 THR A O 1
ATOM 1355 N N . GLY A 1 182 ? -19.446 5.762 17.538 1.00 80.75 182 GLY A N 1
ATOM 1356 C CA . GLY A 1 182 ? -19.672 7.159 17.924 1.00 80.75 182 GLY A CA 1
ATOM 1357 C C . GLY A 1 182 ? -18.409 7.962 18.265 1.00 80.75 182 GLY A C 1
ATOM 1358 O O . GLY A 1 182 ? -18.483 9.181 18.400 1.00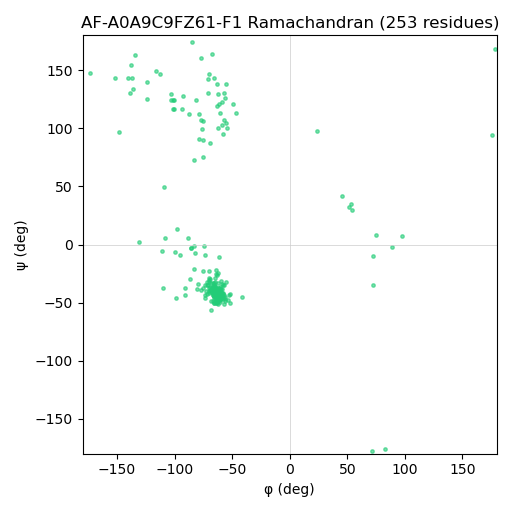 80.75 182 GLY A O 1
ATOM 1359 N N . SER A 1 183 ? -17.240 7.325 18.386 1.00 89.31 183 SER A N 1
ATOM 1360 C CA . SER A 1 183 ? -15.963 8.004 18.632 1.00 89.31 183 SER A CA 1
ATOM 1361 C C . SER A 1 183 ? -14.813 7.377 17.847 1.00 89.31 183 SER A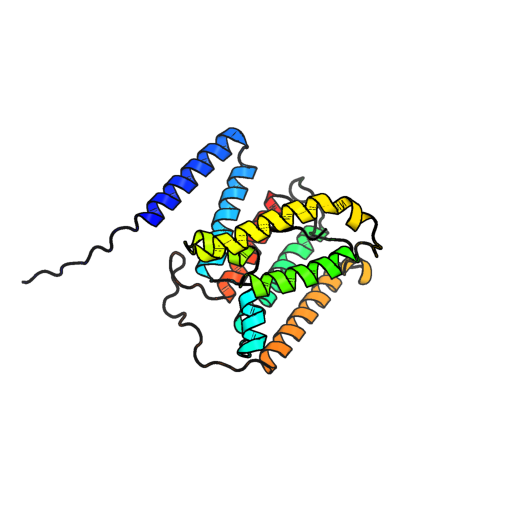 C 1
ATOM 1363 O O . SER A 1 183 ? -14.725 6.161 17.678 1.00 89.31 183 SER A O 1
ATOM 1365 N N . TRP A 1 184 ? -13.888 8.211 17.371 1.00 88.25 184 TRP A N 1
ATOM 1366 C CA . TRP A 1 184 ? -12.749 7.740 16.579 1.00 88.25 184 TRP A CA 1
ATOM 1367 C C . TRP A 1 184 ? -11.755 6.923 17.415 1.00 88.25 184 TRP A C 1
ATOM 1369 O O . TRP A 1 184 ? -11.131 6.002 16.890 1.00 88.25 184 TRP A O 1
ATOM 1379 N N . GLN A 1 185 ? -11.645 7.202 18.720 1.00 92.62 185 GLN A N 1
ATOM 1380 C CA . GLN A 1 185 ? -10.780 6.453 19.634 1.00 92.62 185 GLN A CA 1
ATOM 1381 C C . GLN A 1 185 ? -11.273 5.017 19.826 1.00 92.62 185 GLN A C 1
ATOM 1383 O O . GLN A 1 185 ? -10.474 4.084 19.788 1.00 92.62 185 GLN A O 1
ATOM 1388 N N . SER A 1 186 ? -12.585 4.829 20.003 1.00 90.88 186 SER A N 1
ATOM 1389 C CA . SER A 1 186 ? -13.174 3.494 20.161 1.00 90.88 186 SER A CA 1
ATOM 1390 C C . SER A 1 186 ? -13.117 2.696 18.859 1.00 90.88 186 SER A C 1
ATOM 1392 O O . SER A 1 186 ? -12.772 1.516 18.890 1.00 90.88 186 SER A O 1
ATOM 1394 N N . ALA A 1 187 ? -13.354 3.346 17.713 1.00 91.44 187 ALA A N 1
ATOM 1395 C CA . ALA A 1 187 ? -13.193 2.733 16.397 1.00 91.44 187 ALA A CA 1
ATOM 1396 C C . ALA A 1 187 ? -11.747 2.260 16.169 1.00 91.44 187 ALA A C 1
ATOM 1398 O O . ALA A 1 187 ? -11.526 1.131 15.729 1.00 91.44 187 ALA A O 1
ATOM 1399 N N . LEU A 1 188 ? -10.760 3.095 16.518 1.00 92.88 188 LEU A N 1
ATOM 1400 C CA . LEU A 1 188 ? -9.344 2.740 16.432 1.00 92.88 188 LEU A CA 1
ATOM 1401 C C . LEU A 1 188 ? -8.994 1.584 17.376 1.00 92.88 188 LEU A C 1
ATOM 1403 O O . LEU A 1 188 ? -8.330 0.639 16.956 1.00 92.88 188 LEU A O 1
ATOM 1407 N N . ALA A 1 189 ? -9.452 1.628 18.629 1.00 94.38 189 ALA A N 1
ATOM 1408 C CA . ALA A 1 189 ? -9.202 0.564 19.598 1.00 94.38 189 ALA A CA 1
ATOM 1409 C C . ALA A 1 189 ? -9.777 -0.780 19.125 1.00 94.38 189 ALA A C 1
ATOM 1411 O O . ALA A 1 189 ? -9.085 -1.795 19.184 1.00 94.38 189 ALA A O 1
ATOM 1412 N N . LEU A 1 190 ? -11.004 -0.781 18.593 1.00 94.12 190 LEU A N 1
ATOM 1413 C CA . LEU A 1 190 ? -11.647 -1.978 18.054 1.00 94.12 190 LEU A CA 1
ATOM 1414 C C . LEU A 1 190 ? -10.905 -2.520 16.823 1.00 94.12 190 LEU A C 1
ATOM 1416 O O . LEU A 1 190 ? -10.673 -3.725 16.728 1.00 94.12 190 LEU A O 1
ATOM 1420 N N . GLN A 1 191 ? -10.475 -1.638 15.917 1.00 94.56 191 GLN A N 1
ATOM 1421 C CA . GLN A 1 191 ? -9.680 -2.010 14.744 1.00 94.56 191 GLN A CA 1
ATOM 1422 C C . GLN A 1 191 ? -8.340 -2.641 15.146 1.00 94.56 191 GLN A C 1
ATOM 1424 O O . GLN A 1 191 ? -7.965 -3.690 14.622 1.00 94.56 191 GLN A O 1
ATOM 1429 N N . LEU A 1 192 ? -7.614 -2.031 16.087 1.00 96.00 192 LEU A N 1
ATOM 1430 C CA . LEU A 1 192 ? -6.335 -2.559 16.565 1.00 96.00 192 LEU A CA 1
ATOM 1431 C C . LEU A 1 192 ? -6.509 -3.883 17.306 1.00 96.00 192 LEU A C 1
ATOM 1433 O O . LEU A 1 192 ? -5.711 -4.795 17.101 1.00 96.00 192 LEU A O 1
ATOM 1437 N N . LEU A 1 193 ? -7.568 -4.015 18.107 1.00 96.19 193 LEU A N 1
ATOM 1438 C CA . LEU A 1 193 ? -7.913 -5.272 18.762 1.00 96.19 193 LEU A CA 1
ATOM 1439 C C . LEU A 1 193 ? -8.182 -6.371 17.729 1.00 96.19 193 LEU A C 1
ATOM 1441 O O . LEU A 1 193 ? -7.647 -7.469 17.855 1.00 96.19 193 LEU A O 1
ATOM 1445 N N . PHE A 1 194 ? -8.955 -6.076 16.684 1.00 96.31 194 PHE A N 1
ATOM 1446 C CA . PHE A 1 194 ? -9.232 -7.029 15.612 1.00 96.31 194 PHE A CA 1
ATOM 1447 C C . PHE A 1 194 ? -7.954 -7.463 14.879 1.00 96.31 194 PHE A C 1
ATOM 1449 O O . PHE A 1 194 ? -7.715 -8.660 14.714 1.00 96.31 194 PHE A O 1
ATOM 1456 N N . LEU A 1 195 ? -7.095 -6.510 14.499 1.00 96.44 195 LEU A N 1
ATOM 1457 C CA . LEU A 1 195 ? -5.813 -6.809 13.852 1.00 96.44 195 LEU A CA 1
ATOM 1458 C C . LEU A 1 195 ? -4.886 -7.628 14.761 1.00 96.44 195 LEU A C 1
ATOM 1460 O O . LEU A 1 195 ? -4.203 -8.529 14.275 1.00 96.44 195 LEU A O 1
ATOM 1464 N N . LEU A 1 196 ? -4.884 -7.351 16.067 1.00 96.50 196 LEU A N 1
ATOM 1465 C CA . LEU A 1 196 ? -4.097 -8.080 17.063 1.00 96.50 196 LEU A CA 1
ATOM 1466 C C . LEU A 1 196 ? -4.618 -9.507 17.292 1.00 96.50 196 LEU A C 1
ATOM 1468 O O . LEU A 1 196 ? -3.835 -10.447 17.401 1.00 96.50 196 LEU A O 1
ATOM 1472 N N . LEU A 1 197 ? -5.936 -9.703 17.326 1.00 96.62 197 LEU A N 1
ATOM 1473 C CA . LEU A 1 197 ? -6.526 -11.040 17.410 1.00 96.62 197 LEU A CA 1
ATOM 1474 C C . LEU A 1 197 ? -6.224 -11.857 16.150 1.00 96.62 197 LEU A C 1
ATOM 1476 O O . LEU A 1 197 ? -5.861 -13.031 16.246 1.00 96.62 197 LEU A O 1
ATOM 1480 N N . LEU A 1 198 ? -6.317 -11.232 14.974 1.00 95.69 198 LEU A N 1
ATOM 1481 C CA . LEU A 1 198 ? -5.999 -11.881 13.708 1.00 95.69 198 LEU A CA 1
ATOM 1482 C C . LEU A 1 198 ? -4.508 -12.232 13.615 1.00 95.69 198 LEU A C 1
ATOM 1484 O O . LEU A 1 198 ? -4.169 -13.345 13.212 1.00 95.69 198 LEU A O 1
ATOM 1488 N N . SER A 1 199 ? -3.617 -11.330 14.037 1.00 94.31 199 SER A N 1
ATOM 1489 C CA . SER A 1 199 ? -2.177 -11.597 14.072 1.00 94.31 199 SER A CA 1
ATOM 1490 C C . SER A 1 199 ? -1.842 -12.739 15.035 1.00 94.31 199 SER A C 1
ATOM 1492 O O . SER A 1 199 ? -1.088 -13.640 14.663 1.00 94.31 199 SER A O 1
ATOM 1494 N N . ALA A 1 200 ? -2.459 -12.780 16.220 1.00 94.19 200 ALA A N 1
ATOM 1495 C CA . ALA A 1 200 ? -2.288 -13.865 17.183 1.00 94.19 200 ALA A CA 1
ATOM 1496 C C . ALA A 1 200 ? -2.803 -15.212 16.644 1.00 94.19 200 ALA A C 1
ATOM 1498 O O . ALA A 1 200 ? -2.137 -16.239 16.803 1.00 94.19 200 ALA A O 1
ATOM 1499 N N . LEU A 1 201 ? -3.954 -15.221 15.963 1.00 94.19 201 LEU A N 1
ATOM 1500 C CA . LEU A 1 201 ? -4.506 -16.424 15.336 1.00 94.19 201 LEU A CA 1
ATOM 1501 C C . LEU A 1 201 ? -3.585 -16.951 14.230 1.00 94.19 201 LEU A C 1
ATOM 1503 O O . LEU A 1 201 ? -3.264 -18.140 14.205 1.00 94.19 201 LEU A O 1
ATOM 1507 N N . LEU A 1 202 ? -3.112 -16.068 13.348 1.00 92.19 202 LEU A N 1
ATOM 1508 C CA . LEU A 1 202 ? -2.167 -16.438 12.298 1.00 92.19 202 LEU A CA 1
ATOM 1509 C C . LEU A 1 202 ? -0.852 -16.947 12.890 1.00 92.19 202 LEU A C 1
ATOM 1511 O O . LEU A 1 202 ? -0.319 -17.942 12.411 1.00 92.19 202 LEU A O 1
ATOM 1515 N N . TYR A 1 203 ? -0.357 -16.333 13.965 1.00 89.94 203 TYR A N 1
ATOM 1516 C CA . TYR A 1 203 ? 0.858 -16.787 14.639 1.00 89.94 203 TYR A CA 1
ATOM 1517 C C . TYR A 1 203 ? 0.722 -18.218 15.184 1.00 89.94 203 TYR A C 1
ATOM 1519 O O . TYR A 1 203 ? 1.661 -19.000 15.070 1.00 89.94 203 TYR A O 1
ATOM 1527 N N . ARG A 1 204 ? -0.460 -18.601 15.691 1.00 89.56 204 ARG A N 1
ATOM 1528 C CA . ARG A 1 204 ? -0.738 -19.980 16.144 1.00 89.56 204 ARG A CA 1
ATOM 1529 C C . ARG A 1 204 ? -0.779 -21.004 15.008 1.00 89.56 204 ARG A C 1
ATOM 1531 O O . ARG A 1 204 ? -0.427 -22.158 15.223 1.00 89.56 204 ARG A O 1
ATOM 1538 N N . ILE A 1 205 ? -1.238 -20.603 13.823 1.00 86.69 205 ILE A N 1
ATOM 1539 C CA . ILE A 1 205 ? -1.332 -21.479 12.639 1.00 86.69 205 ILE A CA 1
ATOM 1540 C C . ILE A 1 205 ? 0.017 -21.565 11.907 1.00 86.69 205 ILE A C 1
ATOM 1542 O O . ILE A 1 205 ? 0.261 -22.509 11.149 1.00 86.69 205 ILE A O 1
ATOM 1546 N N . SER A 1 206 ? 0.891 -20.582 12.136 1.00 84.31 206 SER A N 1
ATOM 1547 C CA . SER A 1 206 ? 2.191 -20.471 11.494 1.00 84.31 206 SER A CA 1
ATOM 1548 C C . SER A 1 206 ? 3.052 -21.696 11.774 1.00 84.31 206 SER A C 1
ATOM 1550 O O . SER A 1 206 ? 3.388 -22.003 12.920 1.00 84.31 206 SER A O 1
ATOM 1552 N N . ARG A 1 207 ? 3.485 -22.365 10.704 1.00 76.31 207 ARG A N 1
ATOM 1553 C CA . ARG A 1 207 ? 4.669 -23.214 10.791 1.00 76.31 207 ARG A CA 1
ATOM 1554 C C . ARG A 1 207 ? 5.875 -22.291 10.722 1.00 76.31 207 ARG A C 1
ATOM 1556 O O . ARG A 1 207 ? 6.121 -21.688 9.678 1.00 76.31 207 ARG A O 1
ATOM 1563 N N . HIS A 1 208 ? 6.618 -22.191 11.824 1.00 61.38 208 HIS A N 1
ATOM 1564 C CA . HIS A 1 208 ? 7.961 -21.624 11.778 1.00 61.38 208 HIS A CA 1
ATOM 1565 C C . HIS A 1 208 ? 8.757 -22.456 10.770 1.00 61.38 208 HIS A C 1
ATOM 1567 O O . HIS A 1 208 ? 9.012 -23.635 10.985 1.00 61.38 208 HIS A O 1
ATOM 1573 N N . SER A 1 209 ? 9.022 -21.874 9.605 1.00 55.31 209 SER A N 1
ATOM 1574 C CA . SER A 1 209 ? 10.079 -22.366 8.733 1.00 55.31 209 SER A CA 1
ATOM 1575 C C . SER A 1 209 ? 11.363 -21.782 9.307 1.00 55.31 209 SER A C 1
ATOM 1577 O O . SER A 1 209 ? 11.426 -20.565 9.477 1.00 55.31 209 SER A O 1
ATOM 1579 N N . ASP A 1 210 ? 12.340 -22.626 9.631 1.00 48.91 210 ASP A N 1
ATOM 1580 C CA . ASP A 1 210 ? 13.622 -22.219 10.234 1.00 48.91 210 ASP A CA 1
ATOM 1581 C C . ASP A 1 210 ? 14.445 -21.269 9.340 1.00 48.91 210 ASP A C 1
ATOM 1583 O O . ASP A 1 210 ? 15.391 -20.631 9.789 1.00 48.91 210 ASP A O 1
ATOM 1587 N N . GLU A 1 211 ? 14.044 -21.095 8.081 1.00 51.53 211 GLU A N 1
ATOM 1588 C CA . GLU A 1 211 ? 14.558 -20.071 7.176 1.00 51.53 211 GLU A CA 1
ATOM 1589 C C . GLU A 1 211 ? 13.848 -18.729 7.417 1.00 51.53 211 GLU A C 1
ATOM 1591 O O . GLU A 1 211 ? 13.023 -18.270 6.620 1.00 51.53 211 GLU A O 1
ATOM 1596 N N . ALA A 1 212 ? 14.162 -18.066 8.532 1.00 54.44 212 ALA A N 1
ATOM 1597 C CA . ALA A 1 212 ? 14.003 -16.617 8.573 1.00 54.44 212 ALA A CA 1
ATOM 1598 C C . ALA A 1 212 ? 14.944 -16.021 7.505 1.00 54.44 212 ALA A C 1
ATOM 1600 O O . ALA A 1 212 ? 16.115 -16.404 7.471 1.00 54.44 212 ALA A O 1
ATOM 1601 N N . PRO A 1 213 ? 14.473 -15.128 6.613 1.00 55.44 213 PRO A N 1
ATOM 1602 C CA . PRO A 1 213 ? 15.362 -14.488 5.652 1.00 55.44 213 PRO A CA 1
ATOM 1603 C C . PRO A 1 213 ? 16.492 -13.794 6.417 1.00 55.44 213 PRO A C 1
ATOM 1605 O O . PRO A 1 213 ? 16.226 -13.027 7.339 1.00 55.44 213 PRO A O 1
ATOM 1608 N N . ASP A 1 214 ? 17.740 -14.106 6.066 1.00 52.69 214 ASP A N 1
ATOM 1609 C CA . ASP A 1 214 ? 18.930 -13.606 6.752 1.00 52.69 214 ASP A CA 1
ATOM 1610 C C . ASP A 1 214 ? 18.970 -12.067 6.715 1.00 52.69 214 ASP A C 1
ATOM 1612 O O . ASP A 1 214 ? 19.269 -11.448 5.691 1.00 52.69 214 ASP A O 1
ATOM 1616 N N . THR A 1 215 ? 18.626 -11.432 7.840 1.00 58.50 215 THR A N 1
ATOM 1617 C CA . THR A 1 215 ? 18.634 -9.971 8.002 1.00 58.50 215 THR A CA 1
ATOM 1618 C C . THR A 1 215 ? 19.990 -9.431 8.462 1.00 58.50 215 THR A C 1
ATOM 1620 O O . THR A 1 215 ? 20.091 -8.237 8.751 1.00 58.50 215 THR A O 1
ATOM 1623 N N . SER A 1 216 ? 21.032 -10.269 8.557 1.00 55.22 216 SER A N 1
ATOM 1624 C CA . SER A 1 216 ? 22.351 -9.870 9.077 1.00 55.22 216 SER A CA 1
ATOM 1625 C C . SER A 1 216 ? 23.035 -8.778 8.242 1.00 55.22 216 SER A C 1
ATOM 1627 O O . SER A 1 216 ? 23.808 -7.987 8.775 1.00 55.22 216 SER A O 1
ATOM 1629 N N . ASN A 1 217 ? 22.684 -8.659 6.956 1.00 55.59 217 ASN A N 1
ATOM 1630 C CA . ASN A 1 217 ? 23.222 -7.665 6.025 1.00 55.59 217 ASN A CA 1
ATOM 1631 C C . ASN A 1 217 ? 22.196 -6.579 5.652 1.00 55.59 217 ASN A C 1
ATOM 1633 O O . ASN A 1 217 ? 21.996 -6.266 4.474 1.00 55.59 217 ASN A O 1
ATOM 1637 N N . PHE A 1 218 ? 21.532 -5.983 6.647 1.00 57.16 218 PHE A N 1
ATOM 1638 C CA . PHE A 1 218 ? 20.655 -4.833 6.423 1.00 57.16 218 PHE A CA 1
ATOM 1639 C C . PHE A 1 218 ? 21.453 -3.629 5.903 1.00 57.16 218 PHE A C 1
ATOM 1641 O O . PHE A 1 218 ? 22.328 -3.094 6.585 1.00 57.16 218 PHE A O 1
ATOM 1648 N N . ARG A 1 219 ? 21.121 -3.158 4.699 1.00 66.06 219 ARG A N 1
ATOM 1649 C CA . ARG A 1 219 ? 21.605 -1.874 4.183 1.00 66.06 219 ARG A CA 1
ATOM 1650 C C . ARG A 1 219 ? 20.413 -1.015 3.798 1.00 66.06 219 ARG A C 1
ATOM 1652 O O . ARG A 1 21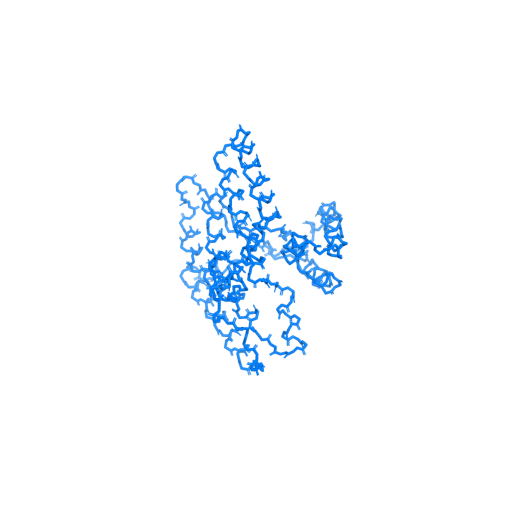9 ? 19.609 -1.405 2.951 1.00 66.06 219 ARG A O 1
ATOM 1659 N N . LEU A 1 220 ? 20.367 0.192 4.360 1.00 59.62 220 LEU A N 1
ATOM 1660 C CA . LEU A 1 220 ? 19.311 1.174 4.102 1.00 59.62 220 LEU A CA 1
ATOM 1661 C C . LEU A 1 220 ? 19.154 1.484 2.602 1.00 59.62 220 LEU A C 1
ATOM 1663 O O . LEU A 1 220 ? 18.052 1.733 2.139 1.00 59.62 220 LEU A O 1
ATOM 1667 N N . LEU A 1 221 ? 20.255 1.441 1.843 1.00 58.88 221 LEU A N 1
ATOM 1668 C CA . LEU A 1 221 ? 20.296 1.743 0.407 1.00 58.88 221 LEU A CA 1
ATOM 1669 C C . LEU A 1 221 ? 20.501 0.506 -0.494 1.00 58.88 221 LEU A C 1
ATOM 1671 O O . LEU A 1 221 ? 20.670 0.669 -1.700 1.00 58.88 221 LEU A O 1
ATOM 1675 N N . GLY A 1 222 ? 20.504 -0.726 0.037 1.00 57.53 222 GLY A N 1
ATOM 1676 C CA . GLY A 1 222 ? 20.680 -1.903 -0.825 1.00 57.53 222 GLY A CA 1
ATOM 1677 C C . GLY A 1 222 ? 20.768 -3.252 -0.119 1.00 57.53 222 GLY A C 1
ATOM 1678 O O . GLY A 1 222 ? 21.853 -3.694 0.244 1.00 57.53 222 GLY A O 1
ATOM 1679 N N . GLY A 1 223 ? 19.640 -3.943 -0.006 1.00 56.00 223 GLY A N 1
ATOM 1680 C CA . GLY A 1 223 ? 19.537 -5.329 0.455 1.00 56.00 223 GLY A CA 1
ATOM 1681 C C . GLY A 1 223 ? 18.069 -5.756 0.496 1.00 56.00 223 GLY A C 1
ATOM 1682 O O . GLY A 1 223 ? 17.204 -4.882 0.381 1.00 56.00 223 GLY A O 1
ATOM 1683 N N . PRO A 1 224 ? 17.760 -7.057 0.654 1.00 67.88 224 PRO A N 1
ATOM 1684 C CA . PRO A 1 224 ? 16.398 -7.456 0.976 1.00 67.88 224 PRO A CA 1
ATOM 1685 C C . PRO A 1 224 ? 16.027 -6.816 2.319 1.00 67.88 224 PRO A C 1
ATOM 1687 O O . PRO A 1 224 ? 16.640 -7.094 3.352 1.00 67.88 224 PRO A O 1
ATOM 1690 N N . TRP A 1 225 ? 15.078 -5.882 2.296 1.00 79.12 225 TRP A N 1
ATOM 1691 C CA . TRP A 1 225 ? 14.614 -5.228 3.512 1.00 79.12 225 TRP A CA 1
ATOM 1692 C C . TRP A 1 225 ? 13.805 -6.217 4.356 1.00 79.12 225 TRP A C 1
ATOM 1694 O O . TRP A 1 225 ? 13.014 -6.987 3.805 1.00 79.12 225 TRP A O 1
ATOM 1704 N N . PRO A 1 226 ? 13.928 -6.168 5.694 1.00 84.44 226 PRO A N 1
ATOM 1705 C CA . PRO A 1 226 ? 13.018 -6.887 6.569 1.00 84.44 226 PRO A CA 1
ATOM 1706 C C . PRO A 1 226 ? 11.567 -6.492 6.270 1.00 84.44 226 PRO A C 1
ATOM 1708 O O . PRO A 1 226 ? 11.256 -5.308 6.115 1.00 84.44 226 PRO A O 1
ATOM 1711 N N . LEU A 1 227 ? 10.655 -7.468 6.250 1.00 85.00 227 LEU A N 1
ATOM 1712 C CA . LEU A 1 227 ? 9.241 -7.227 5.933 1.00 85.00 227 LEU A CA 1
ATOM 1713 C C . LEU A 1 227 ? 8.585 -6.199 6.872 1.00 85.00 227 LEU A C 1
ATOM 1715 O O . LEU A 1 227 ? 7.758 -5.403 6.431 1.00 85.00 227 LEU A O 1
ATOM 1719 N N . TRP A 1 228 ? 8.982 -6.175 8.150 1.00 87.19 228 TRP A N 1
ATOM 1720 C CA . TRP A 1 228 ? 8.494 -5.189 9.120 1.00 87.19 228 TRP A CA 1
ATOM 1721 C C . TRP A 1 228 ? 8.935 -3.762 8.766 1.00 87.19 228 TRP A C 1
ATOM 1723 O O . TRP A 1 228 ? 8.170 -2.817 8.949 1.00 87.19 228 TRP A O 1
ATOM 1733 N N . PHE A 1 229 ? 10.146 -3.602 8.222 1.00 88.75 229 PHE A N 1
ATOM 1734 C CA . PHE A 1 229 ? 10.673 -2.303 7.815 1.00 88.75 229 PHE A CA 1
ATOM 1735 C C . PHE A 1 229 ? 9.971 -1.817 6.547 1.00 88.75 229 PHE A C 1
ATOM 1737 O O . PHE A 1 229 ? 9.576 -0.656 6.472 1.00 88.75 229 PHE A O 1
ATOM 1744 N N . GLY A 1 230 ? 9.709 -2.728 5.602 1.00 89.38 230 GLY A N 1
ATOM 1745 C CA . GLY A 1 230 ? 8.835 -2.457 4.459 1.00 89.38 230 GLY A CA 1
ATOM 1746 C C . GLY A 1 230 ? 7.445 -1.987 4.896 1.00 89.38 230 GLY A C 1
ATOM 1747 O O . GLY A 1 230 ? 6.984 -0.944 4.442 1.00 89.38 230 GLY A O 1
ATOM 1748 N N . ALA A 1 231 ? 6.811 -2.693 5.836 1.00 91.06 231 ALA A N 1
ATOM 1749 C CA . ALA A 1 231 ? 5.508 -2.318 6.389 1.00 91.06 231 ALA A CA 1
ATOM 1750 C C . ALA A 1 231 ? 5.507 -0.913 7.020 1.00 91.06 231 ALA A C 1
ATOM 1752 O O . ALA A 1 231 ? 4.606 -0.114 6.753 1.00 91.06 231 ALA A O 1
ATOM 1753 N N . LEU A 1 232 ? 6.532 -0.593 7.817 1.00 93.69 232 LEU A N 1
ATOM 1754 C CA . LEU A 1 232 ? 6.698 0.721 8.439 1.00 93.69 232 LEU A CA 1
ATOM 1755 C C . LEU A 1 232 ? 6.886 1.827 7.390 1.00 93.69 232 LEU A C 1
ATOM 1757 O O . LEU A 1 232 ? 6.193 2.843 7.436 1.00 93.69 232 LEU A O 1
ATOM 1761 N N . MET A 1 233 ? 7.794 1.628 6.431 1.00 93.19 233 MET A N 1
ATOM 1762 C CA . MET A 1 233 ? 8.068 2.606 5.374 1.00 93.19 233 MET A CA 1
ATOM 1763 C C . MET A 1 233 ? 6.843 2.835 4.488 1.00 93.19 233 MET A C 1
ATOM 1765 O O . MET A 1 233 ? 6.513 3.983 4.201 1.00 93.19 233 MET A O 1
ATOM 1769 N N . LEU A 1 234 ? 6.108 1.780 4.118 1.00 92.62 234 LEU A N 1
ATOM 1770 C CA . LEU A 1 234 ? 4.860 1.916 3.364 1.00 92.62 234 LEU A CA 1
ATOM 1771 C C . LEU A 1 234 ? 3.808 2.710 4.144 1.00 92.62 234 LEU A C 1
ATOM 1773 O O . LEU A 1 234 ? 3.137 3.553 3.554 1.00 92.62 234 LEU A O 1
ATOM 1777 N N . ALA A 1 235 ? 3.675 2.494 5.455 1.00 93.75 235 ALA A N 1
ATOM 1778 C CA . ALA A 1 235 ? 2.739 3.257 6.280 1.00 93.75 235 ALA A CA 1
ATOM 1779 C C . ALA A 1 235 ? 3.126 4.746 6.374 1.00 93.75 235 ALA A C 1
ATOM 1781 O O . ALA A 1 235 ? 2.267 5.615 6.216 1.00 93.75 235 ALA A O 1
ATOM 1782 N N . LEU A 1 236 ? 4.414 5.053 6.563 1.00 94.94 236 LEU A N 1
ATOM 1783 C CA . LEU A 1 236 ? 4.911 6.434 6.624 1.00 94.94 236 LEU A CA 1
ATOM 1784 C C . LEU A 1 236 ? 4.816 7.155 5.275 1.00 94.94 236 LEU A C 1
ATOM 1786 O O . LEU A 1 236 ? 4.418 8.317 5.221 1.00 94.94 236 LEU A O 1
ATOM 1790 N N . LEU A 1 237 ? 5.132 6.477 4.174 1.00 93.94 237 LEU A N 1
ATOM 1791 C CA . LEU A 1 237 ? 5.003 7.043 2.830 1.00 93.94 237 LEU A CA 1
ATOM 1792 C C . LEU A 1 237 ? 3.533 7.214 2.422 1.00 93.94 237 LEU A C 1
ATOM 1794 O O . LEU A 1 237 ? 3.184 8.180 1.740 1.00 93.94 237 LEU A O 1
ATOM 1798 N N . ASN A 1 238 ? 2.646 6.330 2.884 1.00 94.19 238 ASN A N 1
ATOM 1799 C CA . ASN A 1 238 ? 1.206 6.511 2.723 1.00 94.19 238 ASN A CA 1
ATOM 1800 C C . ASN A 1 238 ? 0.706 7.727 3.525 1.00 94.19 238 ASN A C 1
ATOM 1802 O O . ASN A 1 238 ? -0.079 8.519 3.011 1.00 94.19 238 ASN A O 1
ATOM 1806 N N . LEU A 1 239 ? 1.222 7.950 4.739 1.00 92.75 239 LEU A N 1
ATOM 1807 C CA . LEU A 1 239 ? 0.967 9.179 5.497 1.00 92.75 239 LEU A CA 1
ATOM 1808 C C . LEU A 1 239 ? 1.470 10.425 4.764 1.00 92.75 239 LEU A C 1
ATOM 1810 O O . LEU A 1 239 ? 0.739 11.409 4.665 1.00 92.75 239 LEU A O 1
ATOM 1814 N N . ALA A 1 240 ? 2.679 10.382 4.209 1.00 92.69 240 ALA A N 1
ATOM 1815 C CA . ALA A 1 240 ? 3.195 11.478 3.397 1.00 92.69 240 ALA A CA 1
ATOM 1816 C C . ALA A 1 240 ? 2.287 11.751 2.185 1.00 92.69 240 ALA A C 1
ATOM 1818 O O . ALA A 1 240 ? 2.028 12.908 1.857 1.00 92.69 240 ALA A O 1
ATOM 1819 N N . THR A 1 241 ? 1.740 10.702 1.563 1.00 91.88 241 THR A N 1
ATOM 1820 C CA . THR A 1 241 ? 0.753 10.836 0.480 1.00 91.88 241 THR A CA 1
ATOM 1821 C C . THR A 1 241 ? -0.526 11.503 0.981 1.00 91.88 241 THR A C 1
ATOM 1823 O O . THR A 1 241 ? -0.983 12.457 0.366 1.00 91.88 241 THR A O 1
ATOM 1826 N N . LEU A 1 242 ? -1.063 11.087 2.131 1.00 89.94 242 LEU A N 1
ATOM 1827 C CA . LEU A 1 242 ? -2.260 11.693 2.719 1.00 89.94 242 LEU A CA 1
ATOM 1828 C C . LEU A 1 242 ? -2.067 13.190 3.005 1.00 89.94 242 LEU A C 1
ATOM 1830 O O . LEU A 1 242 ? -2.919 13.997 2.645 1.00 89.94 242 LEU A O 1
ATOM 1834 N N . LEU A 1 243 ? -0.932 13.568 3.597 1.00 90.12 243 LEU A N 1
ATOM 1835 C CA . LEU A 1 243 ? -0.624 14.960 3.945 1.00 90.12 243 LEU A CA 1
ATOM 1836 C C . LEU A 1 243 ? -0.361 15.852 2.724 1.00 90.12 243 LEU A C 1
ATOM 1838 O O . LEU A 1 243 ? -0.493 17.069 2.814 1.00 90.12 243 LEU A O 1
ATOM 1842 N N . THR A 1 244 ? 0.024 15.263 1.592 1.00 89.06 244 THR A N 1
ATOM 1843 C CA . THR A 1 244 ? 0.332 16.010 0.366 1.00 89.06 244 THR A CA 1
ATOM 1844 C C . THR A 1 244 ? -0.835 16.018 -0.610 1.00 89.06 244 THR A C 1
ATOM 1846 O O . THR A 1 244 ? -1.168 17.071 -1.142 1.00 89.06 244 THR A O 1
ATOM 1849 N N . ALA A 1 245 ? -1.482 14.880 -0.856 1.00 86.56 245 ALA A N 1
ATOM 1850 C CA . ALA A 1 245 ? -2.589 14.744 -1.798 1.00 86.56 245 ALA A CA 1
ATOM 1851 C C . ALA A 1 245 ? -3.957 15.072 -1.181 1.00 86.56 245 ALA A C 1
ATOM 1853 O O . ALA A 1 245 ? -4.828 15.554 -1.902 1.00 86.56 245 ALA A O 1
ATOM 1854 N N . GLY A 1 246 ? -4.139 14.850 0.126 1.00 85.81 246 GLY A N 1
ATOM 1855 C CA . GLY A 1 246 ? -5.435 14.942 0.817 1.00 85.81 246 GLY A CA 1
ATOM 1856 C C . GLY A 1 246 ? -6.224 13.629 0.813 1.00 85.81 246 GLY A C 1
ATOM 1857 O O . GLY A 1 246 ? -7.290 13.537 1.413 1.00 85.81 246 GLY A O 1
ATOM 1858 N N . HIS A 1 247 ? -5.689 12.593 0.166 1.00 86.25 247 HIS A N 1
ATOM 1859 C CA . HIS A 1 247 ? -6.236 11.241 0.142 1.00 86.25 247 HIS A CA 1
ATOM 1860 C C . HIS A 1 247 ? -5.095 10.221 0.287 1.00 86.25 247 HIS A C 1
ATOM 1862 O O . HIS A 1 247 ? -3.950 10.518 -0.071 1.00 86.25 247 HIS A O 1
ATOM 1868 N N . PRO A 1 248 ? -5.369 9.011 0.799 1.00 88.06 248 PRO A N 1
ATOM 1869 C CA . PRO A 1 248 ? -4.346 7.983 0.928 1.00 88.06 248 PRO A CA 1
ATOM 1870 C C . PRO A 1 248 ? -3.866 7.476 -0.438 1.00 88.06 248 PRO A C 1
ATOM 1872 O O . PRO A 1 248 ? -4.507 7.680 -1.477 1.00 88.06 248 PRO A O 1
ATOM 1875 N N . TRP A 1 249 ? -2.722 6.796 -0.426 1.00 88.00 249 TRP A N 1
ATOM 1876 C CA . TRP A 1 249 ? -2.182 6.112 -1.591 1.00 88.00 249 TRP A CA 1
ATOM 1877 C C . TRP A 1 249 ? -3.112 4.990 -2.057 1.00 88.00 249 TRP A C 1
ATOM 1879 O O . TRP A 1 249 ? -3.653 4.217 -1.266 1.00 88.00 249 TRP A O 1
ATOM 1889 N N . THR A 1 250 ? -3.262 4.899 -3.371 1.00 83.56 250 THR A N 1
ATOM 1890 C CA . THR A 1 250 ? -4.134 3.955 -4.059 1.00 83.56 250 THR A CA 1
ATOM 1891 C C . THR A 1 250 ? -3.560 3.664 -5.441 1.00 83.56 250 THR A C 1
ATOM 1893 O O . THR A 1 250 ? -2.976 4.541 -6.079 1.00 83.56 250 THR A O 1
ATOM 1896 N N . ILE A 1 251 ? -3.694 2.417 -5.887 1.00 77.75 251 ILE A N 1
ATOM 1897 C CA . ILE A 1 251 ? -3.292 1.971 -7.232 1.00 77.75 251 ILE A CA 1
ATOM 1898 C C . ILE A 1 251 ? -4.527 1.662 -8.076 1.00 77.75 251 ILE A C 1
ATOM 1900 O O . ILE A 1 251 ? -4.552 1.929 -9.272 1.00 77.75 251 ILE A O 1
ATOM 1904 N N . ALA A 1 252 ? -5.547 1.090 -7.439 1.00 72.00 252 ALA A N 1
ATOM 1905 C CA . ALA A 1 252 ? -6.830 0.769 -8.030 1.00 72.00 252 ALA A CA 1
ATOM 1906 C C . ALA A 1 252 ? -7.912 1.189 -7.040 1.00 72.00 252 ALA A C 1
ATOM 1908 O O . ALA A 1 252 ? -7.808 0.894 -5.847 1.00 72.00 252 ALA A O 1
ATOM 1909 N N . TRP A 1 253 ? -8.939 1.869 -7.535 1.00 64.75 253 TRP A N 1
ATOM 1910 C CA . TRP A 1 253 ? -10.113 2.190 -6.739 1.00 64.75 253 TRP A CA 1
ATOM 1911 C C . TRP A 1 253 ? -11.162 1.103 -6.919 1.00 64.75 253 TRP A C 1
ATOM 1913 O O . TRP A 1 253 ? -11.514 0.752 -8.043 1.00 64.75 253 TRP A O 1
ATOM 1923 N N . GLY A 1 254 ? -11.643 0.572 -5.797 1.00 58.84 254 GLY A N 1
ATOM 1924 C CA . GLY A 1 254 ? -12.884 -0.186 -5.770 1.00 58.84 254 GLY A CA 1
ATOM 1925 C C . GLY A 1 254 ? -14.036 0.806 -5.819 1.00 58.84 254 GLY A C 1
ATOM 1926 O O . GLY A 1 254 ? -14.251 1.536 -4.853 1.00 58.84 254 GLY A O 1
ATOM 1927 N N . TYR A 1 255 ? -14.698 0.876 -6.964 1.00 53.41 255 TYR A N 1
ATOM 1928 C CA . TYR A 1 255 ? -16.036 1.442 -7.099 1.00 53.41 255 TYR A CA 1
ATOM 1929 C C . TYR A 1 255 ? -17.084 0.413 -6.658 1.00 53.41 255 TYR A C 1
ATOM 1931 O O . TYR A 1 255 ? -16.796 -0.804 -6.774 1.00 53.41 255 TYR A O 1
#

Secondary structure (DSSP, 8-state):
------------HHHHHHHHHHHHHHHHHHHHHHHHHHHHHHHHHHHHHHHHHTT--HHHHHHHHHHH---HHHHHHHHHHHHHHHHHHHHHHH-EETTEEPPP-----BHHHHHHHHHHHHHHHHTTS-HHHHHHHHHTT-TTHHHHHHHHHHHHHHHHHTHHHHTTS-B-----HHHHHSSHHHHHHHHHHHHHHHHHHHHHH----S-----TT--TTSS---HHHHHHHHHHHHHHHHHHHSS---SS---

Foldseek 3Di:
DDDPPPPPPPPDPVVVVVVVVLVVVLVVCCVPPNDLVSLVSVLVVLLLVLCLLQVQFPLVQVVCCVPVLANQNVLLVLLLVLLLLVLVLVVVVVQDDPNFGADELWDWAFPLLVVVVVVQNVLCVVLVGHLSSLVSVVVVVPPSSVVSVVVVVVVQVVCVVCVVVRVPGDTPTTDALCVVVVHSVVSSVVSNVVSVVVSVVSVVSHDPDVCPPPCVDDDPNDHNDRSNVSSVSNSVSQSVCCVSVSYGDDDDRRD

Nearest PDB structures (foldseek):
  6leo-assembly1_A  TM=7.494E-01  e=7.536E-04  Spirochaeta thermophila
  8j4c-assembly1_A  TM=7.649E-01  e=3.196E-03  Spirochaeta thermophila DSM 6578

pLDDT: mean 83.58, std 12.8, range [34.56, 96.62]